Protein AF-0000000072997811 (afdb_homodimer)

Secondary structure (DSSP, 8-state):
------EEEEEEEES-HHHHHHHHHHHH--EEEEEBTTSEEEEESSSS-EEEEE--TTSB-STTS-B---SS---SEEEEEE-S-HHHHHHHHHHHT-EEEEEEEEETTEEEEEEE-TTS-EEEEEEE-TTGGGGGB-/------EEEEEEEES-HHHHHHHHHHHH--EEEEEBTTSEEEEESSSS-EEEEE--TT-B-STTS-B---SS---SEEEEEE-S-HHHHHHHHHHHT-EEEEEEEEETTEEEEEEE-TTS-EEEEEEE-TTGGGGGB-

Organism: Rhizopus oryzae (NCBI:txid64495)

Foldseek 3Di:
DPPDDDDDAAEDEDQDPVLVQLQCCQLPVWDWDDDDPPFWTWTDDDPHIYIYGHDHFQPDDDPVGDTDAQAADDDVDEEEAEDQDQVVSVVRNVVSPKAWDADWDADPQFIKTWIAHNRNGIYMYTYGDDPHCVVVPD/DPPDDDDDAAEDEDQDPVLVQLQCCQLPVWDWDDDDPPFWTWTDDDPHIYIYGHDHFQPDDDPVGDTDAQAADDDVDEEEAEDQDQVVSVVRNVVSPKAWDADWDADPQFIKTWIAHNRNGIYMYTYGDDPHCVVVPD

Nearest PDB structures (foldseek):
  4pav-assembly2_B  TM=7.315E-01  e=8.536E-09  Staphylococcus aureus
  3r4q-assembly2_D  TM=6.814E-01  e=2.757E-09  Agrobacterium fabrum str. C58
  3r4q-assembly3_E-2  TM=6.923E-01  e=4.852E-09  Agrobacterium fabrum str. C58
  2rk0-assembly1_A  TM=6.738E-01  e=7.683E-08  Parafrankia sp. EAN1pec
  5umw-assembly2_B  TM=6.521E-01  e=4.101E-08  Streptomyces sp. CB03234

InterPro domains:
  IPR029068 Glyoxalase/Bleomycin resistance protein/Dihydroxybiphenyl dioxygenase [G3DSA:3.10.180.10] (5-133)
  IPR029068 Glyoxalase/Bleomycin resistance protein/Dihydroxybiphenyl dioxygenase [SSF54593] (9-130)
  IPR037523 Vicinal oxygen chelate (VOC), core domain [PS51819] (5-128)
  IPR041581 Glyoxalase-like domain, group 6 [PF18029] (10-126)

Sequence (276 aa):
MDTPTAAFIVNLDVPDLAAAEAFYTEAFGLRIARRLGPGAVELLGGPTPLYLLHNEAGSAATEDGDVRDYERHWTPLHLDWVVDDIAAALARAVAAGATLEQPVRERHWGHIAVLADPFGHGFCLIQFSGEGYDALLEMDTPTAAFIVNLDVPDLAAAEAFYTEAFGLRIARRLGPGAVELLGGPTPLYLLHNEAGSAATEDGDVRDYERHWTPLHLDWVVDDIAAALARAVAAGATLEQPVRERHWGHIAVLADPFGHGFCLIQFSGEGYDALLE

Structure (mmCIF, N/CA/C/O backbone):
data_AF-0000000072997811-model_v1
#
loop_
_entity.id
_entity.type
_entity.pdbx_description
1 polymer 'VOC domain-containing protein'
#
loop_
_atom_site.group_PDB
_atom_site.id
_atom_site.type_symbol
_atom_site.label_atom_id
_atom_site.label_alt_id
_atom_site.label_comp_id
_atom_site.label_asym_id
_atom_site.label_entity_id
_atom_site.label_seq_id
_atom_site.pdbx_PDB_ins_code
_atom_site.Cartn_x
_atom_site.Cartn_y
_atom_site.Cartn_z
_atom_site.occupancy
_atom_site.B_iso_or_equiv
_atom_site.auth_seq_id
_atom_site.auth_comp_id
_atom_site.auth_asym_id
_atom_site.auth_atom_id
_atom_site.pdbx_PDB_model_num
ATOM 1 N N . MET A 1 1 ? -4.633 -23.297 17.188 1 38.5 1 MET A N 1
ATOM 2 C CA . MET A 1 1 ? -3.822 -23.484 15.992 1 38.5 1 MET A CA 1
ATOM 3 C C . MET A 1 1 ? -3.357 -22.141 15.438 1 38.5 1 MET A C 1
ATOM 5 O O . MET A 1 1 ? -4.121 -21.172 15.414 1 38.5 1 MET A O 1
ATOM 9 N N . ASP A 1 2 ? -2.115 -21.75 15.477 1 48.94 2 ASP A N 1
ATOM 10 C CA . ASP A 1 2 ? -1.497 -20.484 15.086 1 48.94 2 ASP A CA 1
ATOM 11 C C . ASP A 1 2 ? -1.915 -20.078 13.68 1 48.94 2 ASP A C 1
ATOM 13 O O . ASP A 1 2 ? -1.632 -20.797 12.711 1 48.94 2 ASP A O 1
ATOM 17 N N . THR A 1 3 ? -3.039 -19.453 13.516 1 59.31 3 THR A N 1
ATOM 18 C CA . THR A 1 3 ? -3.555 -19.062 12.211 1 59.31 3 THR A CA 1
ATOM 19 C C . THR A 1 3 ? -2.451 -18.438 11.359 1 59.31 3 THR A C 1
ATOM 21 O O . THR A 1 3 ? -1.746 -17.531 11.812 1 59.31 3 THR A O 1
ATOM 24 N N . PRO A 1 4 ? -2.141 -19.156 10.336 1 73.62 4 PRO A N 1
ATOM 25 C CA . PRO A 1 4 ? -1.098 -18.578 9.484 1 73.62 4 PRO A CA 1
ATOM 26 C C . PRO A 1 4 ? -1.277 -17.078 9.25 1 73.62 4 PRO A C 1
ATOM 28 O O . PRO A 1 4 ? -2.408 -16.609 9.148 1 73.62 4 PRO A O 1
ATOM 31 N N . THR A 1 5 ? -0.269 -16.281 9.508 1 88.62 5 THR A N 1
ATOM 32 C CA . THR A 1 5 ? -0.302 -14.836 9.328 1 88.62 5 THR A CA 1
ATOM 33 C C . THR A 1 5 ? 0.11 -14.461 7.906 1 88.62 5 THR A C 1
ATOM 35 O O . THR A 1 5 ? 1.095 -14.984 7.379 1 88.62 5 THR A O 1
ATOM 38 N N . ALA A 1 6 ? -0.744 -13.742 7.309 1 95.31 6 ALA A N 1
ATOM 39 C CA . ALA A 1 6 ? -0.38 -13.203 6.004 1 95.31 6 ALA A CA 1
ATOM 40 C C . ALA A 1 6 ? 0.844 -12.297 6.105 1 95.31 6 ALA A C 1
ATOM 42 O O . ALA A 1 6 ? 1.041 -11.625 7.121 1 95.31 6 ALA A O 1
ATOM 43 N N . ALA A 1 7 ? 1.683 -12.391 5.133 1 97.94 7 ALA A N 1
ATOM 44 C CA . ALA A 1 7 ? 2.855 -11.523 5.043 1 97.94 7 ALA A CA 1
ATOM 45 C C . ALA A 1 7 ? 2.873 -10.758 3.723 1 97.94 7 ALA A C 1
ATOM 47 O O . ALA A 1 7 ? 2.576 -11.328 2.668 1 97.94 7 ALA A O 1
ATOM 48 N N . PHE A 1 8 ? 3.137 -9.438 3.82 1 98.75 8 PHE A N 1
ATOM 49 C CA . PHE A 1 8 ? 3.359 -8.68 2.594 1 98.75 8 PHE A CA 1
ATOM 50 C C . PHE A 1 8 ? 4.43 -7.613 2.803 1 98.75 8 PHE A C 1
ATOM 52 O O . PHE A 1 8 ? 4.699 -7.211 3.938 1 98.75 8 PHE A O 1
ATOM 59 N N . ILE A 1 9 ? 5.062 -7.227 1.767 1 98.81 9 ILE A N 1
ATOM 60 C CA . ILE A 1 9 ? 5.938 -6.062 1.688 1 98.81 9 ILE A CA 1
ATOM 61 C C . ILE A 1 9 ? 5.312 -5.008 0.777 1 98.81 9 ILE A C 1
ATOM 63 O O . ILE A 1 9 ? 4.41 -5.309 -0.006 1 98.81 9 ILE A O 1
ATOM 67 N N . VAL A 1 10 ? 5.711 -3.77 0.945 1 98.88 10 VAL A N 1
ATOM 68 C CA . VAL A 1 10 ? 5.16 -2.654 0.181 1 98.88 10 VAL A CA 1
ATOM 69 C C . VAL A 1 10 ? 6.16 -2.221 -0.891 1 98.88 10 VAL A C 1
ATOM 71 O O . VAL A 1 10 ? 7.344 -2.027 -0.604 1 98.88 10 VAL A O 1
ATOM 74 N N . ASN A 1 11 ? 5.664 -2.1 -2.145 1 98.88 11 ASN A N 1
ATOM 75 C CA . ASN A 1 11 ? 6.473 -1.631 -3.266 1 98.88 11 ASN A CA 1
ATOM 76 C C . ASN A 1 11 ? 5.961 -0.297 -3.805 1 98.88 11 ASN A C 1
ATOM 78 O O . ASN A 1 11 ? 4.754 -0.096 -3.932 1 98.88 11 ASN A O 1
ATOM 82 N N . LEU A 1 12 ? 6.84 0.566 -4.07 1 98.94 12 LEU A N 1
ATOM 83 C CA . LEU A 1 12 ? 6.5 1.888 -4.582 1 98.94 12 LEU A CA 1
ATOM 84 C C . LEU A 1 12 ? 7.359 2.242 -5.793 1 98.94 12 LEU A C 1
ATOM 86 O O . LEU A 1 12 ? 8.586 2.332 -5.684 1 98.94 12 LEU A O 1
ATOM 90 N N . ASP A 1 13 ? 6.738 2.459 -6.98 1 98.81 13 ASP A N 1
ATOM 91 C CA . ASP A 1 13 ? 7.441 2.936 -8.172 1 98.81 13 ASP A CA 1
ATOM 92 C C . ASP A 1 13 ? 7.863 4.395 -8.008 1 98.81 13 ASP A C 1
ATOM 94 O O . ASP A 1 13 ? 7.059 5.238 -7.609 1 98.81 13 ASP A O 1
ATOM 98 N N . VAL A 1 14 ? 9.062 4.648 -8.352 1 98.88 14 VAL A N 1
ATOM 99 C CA . VAL A 1 14 ? 9.555 6.023 -8.344 1 98.88 14 VAL A CA 1
ATOM 100 C C . VAL A 1 14 ? 10.422 6.27 -9.57 1 98.88 14 VAL A C 1
ATOM 102 O O . VAL A 1 14 ? 11.039 5.344 -10.094 1 98.88 14 VAL A O 1
ATOM 105 N N . PRO A 1 15 ? 10.492 7.508 -10.047 1 98.69 15 PRO A N 1
ATOM 106 C CA . PRO A 1 15 ? 11.297 7.809 -11.234 1 98.69 15 PRO A CA 1
ATOM 107 C C . PRO A 1 15 ? 12.766 8.047 -10.898 1 98.69 15 PRO A C 1
ATOM 109 O O . PRO A 1 15 ? 13.609 8.062 -11.797 1 98.69 15 PRO A O 1
ATOM 112 N N . ASP A 1 16 ? 13.102 8.289 -9.641 1 98.56 16 ASP A N 1
ATOM 113 C CA . ASP A 1 16 ? 14.438 8.641 -9.164 1 98.56 16 ASP A CA 1
ATOM 114 C C . ASP A 1 16 ? 14.68 8.117 -7.75 1 98.56 16 ASP A C 1
ATOM 116 O O . ASP A 1 16 ? 14.094 8.617 -6.789 1 98.56 16 ASP A O 1
ATOM 120 N N . LEU A 1 17 ? 15.586 7.141 -7.598 1 98.69 17 LEU A N 1
ATOM 121 C CA . LEU A 1 17 ? 15.781 6.453 -6.328 1 98.69 17 LEU A CA 1
ATOM 122 C C . LEU A 1 17 ? 16.391 7.391 -5.289 1 98.69 17 LEU A C 1
ATOM 124 O O . LEU A 1 17 ? 15.961 7.402 -4.133 1 98.69 17 LEU A O 1
ATOM 128 N N . ALA A 1 18 ? 17.344 8.148 -5.758 1 98.5 18 ALA A N 1
ATOM 129 C CA . ALA A 1 18 ? 18.031 9.039 -4.816 1 98.5 18 ALA A CA 1
ATOM 130 C C . ALA A 1 18 ? 17.062 10.047 -4.219 1 98.5 18 ALA A C 1
ATOM 132 O O . ALA A 1 18 ? 17.062 10.289 -3.012 1 98.5 18 ALA A O 1
ATOM 133 N N . ALA A 1 19 ? 16.234 10.641 -5.062 1 98.81 19 ALA A N 1
ATOM 134 C CA . ALA A 1 19 ? 15.234 11.602 -4.602 1 98.81 19 ALA A CA 1
ATOM 135 C C . ALA A 1 19 ? 14.219 10.93 -3.672 1 98.81 19 ALA A C 1
ATOM 137 O O . ALA A 1 19 ? 13.812 11.516 -2.664 1 98.81 19 ALA A O 1
ATOM 138 N N . ALA A 1 20 ? 13.805 9.695 -4.004 1 98.88 20 ALA A N 1
ATOM 139 C CA . ALA A 1 20 ? 12.828 8.977 -3.199 1 98.88 20 ALA A CA 1
ATOM 140 C C . ALA A 1 20 ? 13.414 8.578 -1.848 1 98.88 20 ALA A C 1
ATOM 142 O O . ALA A 1 20 ? 12.742 8.68 -0.817 1 98.88 20 ALA A O 1
ATOM 143 N N . GLU A 1 21 ? 14.648 8.148 -1.867 1 98.69 21 GLU A N 1
ATOM 144 C CA . GLU A 1 21 ? 15.336 7.844 -0.616 1 98.69 21 GLU A CA 1
ATOM 145 C C . GLU A 1 21 ? 15.352 9.055 0.312 1 98.69 21 GLU A C 1
ATOM 147 O O . GLU A 1 21 ? 15.023 8.945 1.494 1 98.69 21 GLU A O 1
ATOM 152 N N . ALA A 1 22 ? 15.742 10.148 -0.25 1 98.81 22 ALA A N 1
ATOM 153 C CA . ALA A 1 22 ? 15.82 11.375 0.538 1 98.81 22 ALA A CA 1
ATOM 154 C C . ALA A 1 22 ? 14.461 11.727 1.14 1 98.81 22 ALA A C 1
ATOM 156 O O . ALA A 1 22 ? 14.359 12.008 2.336 1 98.81 22 ALA A O 1
ATOM 157 N N . PHE A 1 23 ? 13.438 11.625 0.381 1 98.94 23 PHE A N 1
ATOM 158 C CA . PHE A 1 23 ? 12.109 12 0.852 1 98.94 23 PHE A CA 1
ATOM 159 C C . PHE A 1 23 ? 11.656 11.078 1.982 1 98.94 23 PHE A C 1
ATOM 161 O O . PHE A 1 23 ? 11.289 11.555 3.061 1 98.94 23 PHE A O 1
ATOM 168 N N . TYR A 1 24 ? 11.656 9.766 1.771 1 98.81 24 TYR A N 1
ATOM 169 C CA . TYR A 1 24 ? 11.016 8.836 2.695 1 98.81 24 TYR A CA 1
ATOM 170 C C . TYR A 1 24 ? 11.836 8.68 3.969 1 98.81 24 TYR A C 1
ATOM 172 O O . TYR A 1 24 ? 11.297 8.375 5.031 1 98.81 24 TYR A O 1
ATOM 180 N N . THR A 1 25 ? 13.188 8.883 3.885 1 98.5 25 THR A N 1
ATOM 181 C CA . THR A 1 25 ? 13.977 8.883 5.109 1 98.5 25 THR A CA 1
ATOM 182 C C . THR A 1 25 ? 13.742 10.156 5.91 1 98.5 25 THR A C 1
ATOM 184 O O . THR A 1 25 ? 13.57 10.117 7.129 1 98.5 25 THR A O 1
ATOM 187 N N . GLU A 1 26 ? 13.664 11.328 5.242 1 98.38 26 GLU A N 1
ATOM 188 C CA . GLU A 1 26 ? 13.5 12.609 5.922 1 98.38 26 GLU A CA 1
ATOM 189 C C . GLU A 1 26 ? 12.078 12.781 6.441 1 98.38 26 GLU A C 1
ATOM 191 O O . GLU A 1 26 ? 11.867 13.273 7.551 1 98.38 26 GLU A O 1
ATOM 196 N N . ALA A 1 27 ? 11.117 12.359 5.715 1 98.56 27 ALA A N 1
ATOM 197 C CA . ALA A 1 27 ? 9.719 12.594 6.062 1 98.56 27 ALA A CA 1
ATOM 198 C C . ALA A 1 27 ? 9.266 11.656 7.172 1 98.56 27 ALA A C 1
ATOM 200 O O . ALA A 1 27 ? 8.492 12.047 8.047 1 98.56 27 ALA A O 1
ATOM 201 N N . PHE A 1 28 ? 9.789 10.352 7.117 1 98.12 28 PHE A N 1
ATOM 202 C CA . PHE A 1 28 ? 9.125 9.359 7.965 1 98.12 28 PHE A CA 1
ATOM 203 C C . PHE A 1 28 ? 10.141 8.633 8.836 1 98.12 28 PHE A C 1
ATOM 205 O O . PHE A 1 28 ? 9.773 7.75 9.617 1 98.12 28 PHE A O 1
ATOM 212 N N . GLY A 1 29 ? 11.367 8.938 8.703 1 97.44 29 GLY A N 1
ATOM 213 C CA . GLY A 1 29 ? 12.398 8.375 9.562 1 97.44 29 GLY A CA 1
ATOM 214 C C . GLY A 1 29 ? 12.75 6.941 9.211 1 97.44 29 GLY A C 1
ATOM 215 O O . GLY A 1 29 ? 13.219 6.18 10.062 1 97.44 29 GLY A O 1
ATOM 216 N N . LEU A 1 30 ? 12.461 6.539 7.992 1 98.31 30 LEU A N 1
ATOM 217 C CA . LEU A 1 30 ? 12.883 5.223 7.535 1 98.31 30 LEU A CA 1
ATOM 218 C C . LEU A 1 30 ? 14.391 5.18 7.305 1 98.31 30 LEU A C 1
ATOM 220 O O . LEU A 1 30 ? 15.031 6.227 7.188 1 98.31 30 LEU A O 1
ATOM 224 N N . ARG A 1 31 ? 14.938 3.986 7.297 1 98 31 ARG A N 1
ATOM 225 C CA . ARG A 1 31 ? 16.375 3.828 7.074 1 98 31 ARG A CA 1
ATOM 226 C C . ARG A 1 31 ? 16.641 2.961 5.852 1 98 31 ARG A C 1
ATOM 228 O O . ARG A 1 31 ? 15.922 1.992 5.598 1 98 31 ARG A O 1
ATOM 235 N N . ILE A 1 32 ? 17.672 3.275 5.16 1 97.81 32 ILE A N 1
ATOM 236 C CA . ILE A 1 32 ? 18.125 2.467 4.031 1 97.81 32 ILE A CA 1
ATOM 237 C C . ILE A 1 32 ? 18.781 1.185 4.547 1 97.81 32 ILE A C 1
ATOM 239 O O . ILE A 1 32 ? 19.734 1.235 5.328 1 97.81 32 ILE A O 1
ATOM 243 N N . ALA A 1 33 ? 18.297 0.066 4.125 1 97.94 33 ALA A N 1
ATOM 244 C CA . ALA A 1 33 ? 18.812 -1.209 4.605 1 97.94 33 ALA A CA 1
ATOM 245 C C . ALA A 1 33 ? 19.641 -1.902 3.525 1 97.94 33 ALA A C 1
ATOM 247 O O . ALA A 1 33 ? 20.781 -2.324 3.775 1 97.94 33 ALA A O 1
ATOM 248 N N . ARG A 1 34 ? 19.078 -2.148 2.305 1 97.75 34 ARG A N 1
ATOM 249 C CA . ARG A 1 34 ? 19.75 -2.848 1.207 1 97.75 34 ARG A CA 1
ATOM 250 C C . ARG A 1 34 ? 19.516 -2.123 -0.116 1 97.75 34 ARG A C 1
ATOM 252 O O . ARG A 1 34 ? 18.453 -1.563 -0.353 1 97.75 34 ARG A O 1
ATOM 259 N N . ARG A 1 35 ? 20.484 -2.189 -0.885 1 97.25 35 ARG A N 1
ATOM 260 C CA . ARG A 1 35 ? 20.375 -1.845 -2.299 1 97.25 35 ARG A CA 1
ATOM 261 C C . ARG A 1 35 ? 20.375 -3.098 -3.17 1 97.25 35 ARG A C 1
ATOM 263 O O . ARG A 1 35 ? 21.328 -3.881 -3.133 1 97.25 35 ARG A O 1
ATOM 270 N N . LEU A 1 36 ? 19.328 -3.266 -3.832 1 96.88 36 LEU A N 1
ATOM 271 C CA . LEU A 1 36 ? 19.109 -4.457 -4.648 1 96.88 36 LEU A CA 1
ATOM 272 C C . LEU A 1 36 ? 19.328 -4.141 -6.129 1 96.88 36 LEU A C 1
ATOM 274 O O . LEU A 1 36 ? 18.359 -3.875 -6.852 1 96.88 36 LEU A O 1
ATOM 278 N N . GLY A 1 37 ? 20.562 -4.25 -6.609 1 93.94 37 GLY A N 1
ATOM 279 C CA . GLY A 1 37 ? 20.891 -3.783 -7.945 1 93.94 37 GLY A CA 1
ATOM 280 C C . GLY A 1 37 ? 20.719 -2.287 -8.117 1 93.94 37 GLY A C 1
ATOM 281 O O . GLY A 1 37 ? 20.656 -1.547 -7.133 1 93.94 37 GLY A O 1
ATOM 282 N N . PRO A 1 38 ? 20.719 -1.854 -9.297 1 94.19 38 PRO A N 1
ATOM 283 C CA . PRO A 1 38 ? 20.609 -0.418 -9.562 1 94.19 38 PRO A CA 1
ATOM 284 C C . PRO A 1 38 ? 19.172 0.081 -9.5 1 94.19 38 PRO A C 1
ATOM 286 O O . PRO A 1 38 ? 18.922 1.288 -9.57 1 94.19 38 PRO A O 1
ATOM 289 N N . GLY A 1 39 ? 18.25 -0.819 -9.281 1 96.81 39 GLY A N 1
ATOM 290 C CA . GLY A 1 39 ? 16.875 -0.409 -9.547 1 96.81 39 GLY A CA 1
ATOM 291 C C . GLY A 1 39 ? 15.984 -0.492 -8.328 1 96.81 39 GLY A C 1
ATOM 292 O O . GLY A 1 39 ? 14.789 -0.204 -8.406 1 96.81 39 GLY A O 1
ATOM 293 N N . ALA A 1 40 ? 16.578 -0.892 -7.109 1 98.44 40 ALA A N 1
ATOM 294 C CA . ALA A 1 40 ? 15.672 -1.05 -5.969 1 98.44 40 ALA A CA 1
ATOM 295 C C . ALA A 1 40 ? 16.406 -0.797 -4.652 1 98.44 40 ALA A C 1
ATOM 297 O O . ALA A 1 40 ? 17.578 -1.159 -4.508 1 98.44 40 ALA A O 1
ATOM 298 N N . VAL A 1 41 ? 15.703 -0.178 -3.727 1 98.56 41 VAL A N 1
ATOM 299 C CA . VAL A 1 41 ? 16.219 0.089 -2.385 1 98.56 41 VAL A CA 1
ATOM 300 C C . VAL A 1 41 ? 15.195 -0.381 -1.345 1 98.56 41 VAL A C 1
ATOM 302 O O . VAL A 1 41 ? 14 -0.119 -1.476 1 98.56 41 VAL A O 1
ATOM 305 N N . GLU A 1 42 ? 15.664 -1.094 -0.366 1 98.75 42 GLU A N 1
ATOM 306 C CA . GLU A 1 42 ? 14.844 -1.512 0.768 1 98.75 42 GLU A CA 1
ATOM 307 C C . GLU A 1 42 ? 14.938 -0.513 1.917 1 98.75 42 GLU A C 1
ATOM 309 O O . GLU A 1 42 ? 16.031 -0.188 2.375 1 98.75 42 GLU A O 1
ATOM 314 N N . LEU A 1 43 ? 13.812 -0.023 2.359 1 98.75 43 LEU A N 1
ATOM 315 C CA . LEU A 1 43 ? 13.719 0.825 3.543 1 98.75 43 LEU A CA 1
ATOM 316 C C . LEU A 1 43 ? 13.086 0.071 4.703 1 98.75 43 LEU A C 1
ATOM 318 O O . LEU A 1 43 ? 12.102 -0.648 4.516 1 98.75 43 LEU A O 1
ATOM 322 N N . LEU A 1 44 ? 13.688 0.253 5.875 1 98.5 44 LEU A N 1
ATOM 323 C CA . LEU A 1 44 ? 13.18 -0.362 7.094 1 98.5 44 LEU A CA 1
ATOM 324 C C . LEU A 1 44 ? 12.805 0.7 8.125 1 98.5 44 LEU A C 1
ATOM 326 O O . LEU A 1 44 ? 13.156 1.87 7.969 1 98.5 44 LEU A O 1
ATOM 330 N N . GLY A 1 45 ? 12.07 0.24 9.148 1 97.94 45 GLY A N 1
ATOM 331 C CA . GLY A 1 45 ? 11.68 1.136 10.227 1 97.94 45 GLY A CA 1
ATOM 332 C C . GLY A 1 45 ? 10.172 1.209 10.414 1 97.94 45 GLY A C 1
ATOM 333 O O . GLY A 1 45 ? 9.695 1.728 11.422 1 97.94 45 GLY A O 1
ATOM 334 N N . GLY A 1 46 ? 9.422 0.711 9.406 1 97.69 46 GLY A N 1
ATOM 335 C CA . GLY A 1 46 ? 7.977 0.633 9.516 1 97.69 46 GLY A CA 1
ATOM 336 C C . GLY A 1 46 ? 7.48 -0.753 9.883 1 97.69 46 GLY A C 1
ATOM 337 O O . GLY A 1 46 ? 8.266 -1.616 10.281 1 97.69 46 GLY A O 1
ATOM 338 N N . PRO A 1 47 ? 6.164 -0.996 9.766 1 98 47 PRO A N 1
ATOM 339 C CA . PRO A 1 47 ? 5.617 -2.291 10.172 1 98 47 PRO A CA 1
ATOM 340 C C . PRO A 1 47 ? 5.969 -3.414 9.195 1 98 47 PRO A C 1
ATOM 342 O O . PRO A 1 47 ? 5.852 -4.594 9.539 1 98 47 PRO A O 1
ATOM 345 N N . THR A 1 48 ? 6.305 -3.105 8.008 1 98.44 48 THR A N 1
ATOM 346 C CA . THR A 1 48 ? 6.832 -3.996 6.98 1 98.44 48 THR A CA 1
ATOM 347 C C . THR A 1 48 ? 7.801 -3.25 6.066 1 98.44 48 THR A C 1
ATOM 349 O O . THR A 1 48 ? 7.762 -2.021 5.98 1 98.44 48 THR A O 1
ATOM 352 N N . PRO A 1 49 ? 8.719 -3.977 5.375 1 98.56 49 PRO A N 1
ATOM 353 C CA . PRO A 1 49 ? 9.648 -3.283 4.484 1 98.56 49 PRO A CA 1
ATOM 354 C C . PRO A 1 49 ? 8.945 -2.537 3.354 1 98.56 49 PRO A C 1
ATOM 356 O O . PRO A 1 49 ? 7.953 -3.029 2.809 1 98.56 49 PRO A O 1
ATOM 359 N N . LEU A 1 50 ? 9.422 -1.35 3.105 1 98.88 50 LEU A N 1
ATOM 360 C CA . LEU A 1 50 ? 9.055 -0.566 1.93 1 98.88 50 LEU A CA 1
ATOM 361 C C . LEU A 1 50 ? 10.164 -0.619 0.877 1 98.88 50 LEU A C 1
ATOM 363 O O . LEU A 1 50 ? 11.312 -0.282 1.161 1 98.88 50 LEU A O 1
ATOM 367 N N . TYR A 1 51 ? 9.828 -1.056 -0.317 1 98.94 51 TYR A N 1
ATOM 368 C CA . TYR A 1 51 ? 10.766 -1.1 -1.429 1 98.94 51 TYR A CA 1
ATOM 369 C C . TYR A 1 51 ? 10.5 0.03 -2.416 1 98.94 51 TYR A C 1
ATOM 371 O O . TYR A 1 51 ? 9.391 0.157 -2.938 1 98.94 51 TYR A O 1
ATOM 379 N N . LEU A 1 52 ? 11.516 0.848 -2.609 1 98.94 52 LEU A N 1
ATOM 380 C CA . LEU A 1 52 ? 11.5 1.803 -3.713 1 98.94 52 LEU A CA 1
ATOM 381 C C . LEU A 1 52 ? 12.016 1.156 -4.996 1 98.94 52 LEU A C 1
ATOM 383 O O . LEU A 1 52 ? 13.125 0.617 -5.027 1 98.94 52 LEU A O 1
ATOM 387 N N . LEU A 1 53 ? 11.219 1.182 -6.027 1 98.81 53 LEU A N 1
ATOM 388 C CA . LEU A 1 53 ? 11.547 0.572 -7.312 1 98.81 53 LEU A CA 1
ATOM 389 C C . LEU A 1 53 ? 11.695 1.636 -8.398 1 98.81 53 LEU A C 1
ATOM 391 O O . LEU A 1 53 ? 10.75 2.365 -8.695 1 98.81 53 LEU A O 1
ATOM 395 N N . HIS A 1 54 ? 12.836 1.673 -8.977 1 98.75 54 HIS A N 1
ATOM 396 C CA . HIS A 1 54 ? 13.031 2.609 -10.07 1 98.75 54 HIS A CA 1
ATOM 397 C C . HIS A 1 54 ? 12.336 2.131 -11.344 1 98.75 54 HIS A C 1
ATOM 399 O O . HIS A 1 54 ? 12.672 1.077 -11.883 1 98.75 54 HIS A O 1
ATOM 405 N N . ASN A 1 55 ? 11.383 2.875 -11.789 1 98.56 55 ASN A N 1
ATOM 406 C CA . ASN A 1 55 ? 10.719 2.738 -13.086 1 98.56 55 ASN A CA 1
ATOM 407 C C . ASN A 1 55 ? 10.555 4.09 -13.773 1 98.56 55 ASN A C 1
ATOM 409 O O . ASN A 1 55 ? 10.016 5.027 -13.188 1 98.56 55 ASN A O 1
ATOM 413 N N . GLU A 1 56 ? 10.961 4.129 -14.992 1 98 56 GLU A N 1
ATOM 414 C CA . GLU A 1 56 ? 10.945 5.402 -15.711 1 98 56 GLU A CA 1
ATOM 415 C C . GLU A 1 56 ? 9.523 5.844 -16.016 1 98 56 GLU A C 1
ATOM 417 O O . GLU A 1 56 ? 8.672 5.02 -16.359 1 98 56 GLU A O 1
ATOM 422 N N . ALA A 1 57 ? 9.383 7.195 -15.953 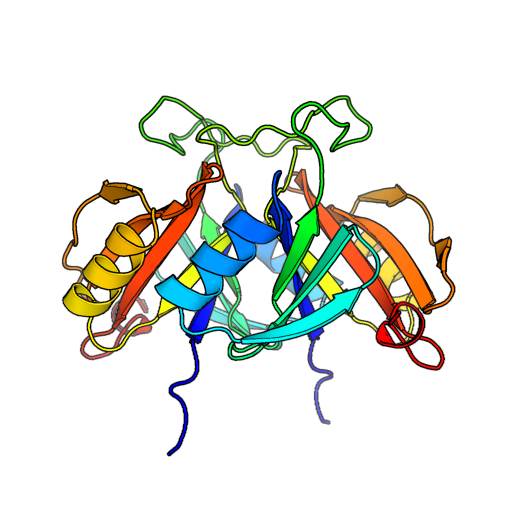1 98 57 ALA A N 1
ATOM 423 C CA . ALA A 1 57 ? 8.125 7.738 -16.469 1 98 57 ALA A CA 1
ATOM 424 C C . ALA A 1 57 ? 7.902 7.324 -17.922 1 98 57 ALA A C 1
ATOM 426 O O . ALA A 1 57 ? 8.836 7.332 -18.719 1 98 57 ALA A O 1
ATOM 427 N N . GLY A 1 58 ? 6.672 6.941 -18.219 1 97.5 58 GLY A N 1
ATOM 428 C CA . GLY A 1 58 ? 6.348 6.559 -19.578 1 97.5 58 GLY A CA 1
ATOM 429 C C . GLY A 1 58 ? 6.574 5.086 -19.859 1 97.5 58 GLY A C 1
ATOM 430 O O . GLY A 1 58 ? 6.16 4.57 -20.891 1 97.5 58 GLY A O 1
ATOM 431 N N . SER A 1 59 ? 7.219 4.379 -18.891 1 97.62 59 SER A N 1
ATOM 432 C CA . SER A 1 59 ? 7.426 2.949 -19.094 1 97.62 59 SER A CA 1
ATOM 433 C C . SER A 1 59 ? 6.125 2.174 -18.922 1 97.62 59 SER A C 1
ATOM 435 O O . SER A 1 59 ? 5.188 2.658 -18.281 1 97.62 59 SER A O 1
ATOM 437 N N . ALA A 1 60 ? 6.051 0.993 -19.422 1 96.31 60 ALA A N 1
ATOM 438 C CA . ALA A 1 60 ? 4.863 0.146 -19.359 1 96.31 60 ALA A CA 1
ATOM 439 C C . ALA A 1 60 ? 4.566 -0.278 -17.938 1 96.31 60 ALA A C 1
ATOM 441 O O . ALA A 1 60 ? 5.461 -0.721 -17.203 1 96.31 60 ALA A O 1
ATOM 442 N N . ALA A 1 61 ? 3.289 -0.157 -17.5 1 94.88 61 ALA A N 1
ATOM 443 C CA . ALA A 1 61 ? 2.902 -0.499 -16.141 1 94.88 61 ALA A CA 1
ATOM 444 C C . ALA A 1 61 ? 1.979 -1.713 -16.109 1 94.88 61 ALA A C 1
ATOM 446 O O . ALA A 1 61 ? 1.989 -2.492 -15.156 1 94.88 61 ALA A O 1
ATOM 447 N N . THR A 1 62 ? 1.103 -1.739 -17.141 1 92.56 62 THR A N 1
ATOM 448 C CA . THR A 1 62 ? 0.21 -2.881 -17.297 1 92.56 62 THR A CA 1
ATOM 449 C C . THR A 1 62 ? 0.302 -3.453 -18.703 1 92.56 62 THR A C 1
ATOM 451 O O . THR A 1 62 ? 0.781 -2.783 -19.625 1 92.56 62 THR A O 1
ATOM 454 N N . GLU A 1 63 ? -0.138 -4.629 -18.844 1 87.75 63 GLU A N 1
ATOM 455 C CA . GLU A 1 63 ? -0.119 -5.266 -20.156 1 87.75 63 GLU A CA 1
ATOM 456 C C . GLU A 1 63 ? -1.132 -4.617 -21.094 1 87.75 63 GLU A C 1
ATOM 458 O O . GLU A 1 63 ? -0.975 -4.672 -22.312 1 87.75 63 GLU A O 1
ATOM 463 N N . ASP A 1 64 ? -2.102 -3.973 -20.531 1 86.31 64 ASP A N 1
ATOM 464 C CA . ASP A 1 64 ? -3.174 -3.432 -21.359 1 86.31 64 ASP A CA 1
ATOM 465 C C . ASP A 1 64 ? -2.865 -2.002 -21.797 1 86.31 64 ASP A C 1
ATOM 467 O O . ASP A 1 64 ? -3.68 -1.359 -22.469 1 86.31 64 ASP A O 1
ATOM 471 N N . GLY A 1 65 ? -1.699 -1.462 -21.438 1 88.69 65 GLY A N 1
ATOM 472 C CA . GLY A 1 65 ? -1.263 -0.248 -22.109 1 88.69 65 GLY A CA 1
ATOM 473 C C . GLY A 1 65 ? -1.078 0.923 -21.156 1 88.69 65 GLY A C 1
ATOM 474 O O . GLY A 1 65 ? -0.658 2.004 -21.578 1 88.69 65 GLY A O 1
ATOM 475 N N . ASP A 1 66 ? -1.409 0.753 -19.875 1 92.56 66 ASP A N 1
ATOM 476 C CA . ASP A 1 66 ? -1.114 1.846 -18.953 1 92.56 66 ASP A CA 1
ATOM 477 C C . ASP A 1 66 ? 0.388 2.107 -18.875 1 92.56 66 ASP A C 1
ATOM 479 O O . ASP A 1 66 ? 1.19 1.174 -18.938 1 92.56 66 ASP A O 1
ATOM 483 N N . VAL A 1 67 ? 0.648 3.406 -18.719 1 96.44 67 VAL A N 1
ATOM 484 C CA . VAL A 1 67 ? 2.049 3.777 -18.547 1 96.44 67 VAL A CA 1
ATOM 485 C C . VAL A 1 67 ? 2.24 4.449 -17.188 1 96.44 67 VAL A C 1
ATOM 487 O O . VAL A 1 67 ? 1.303 5.035 -16.641 1 96.44 67 VAL A O 1
ATOM 490 N N . ARG A 1 68 ? 3.445 4.32 -16.719 1 97.56 68 ARG A N 1
ATOM 491 C CA . ARG A 1 68 ? 3.781 4.969 -15.453 1 97.56 68 ARG A CA 1
ATOM 492 C C . ARG A 1 68 ? 3.805 6.484 -15.609 1 97.56 68 ARG A C 1
ATOM 494 O O . ARG A 1 68 ? 4.395 7.012 -16.547 1 97.56 68 ARG A O 1
ATOM 501 N N . ASP A 1 69 ? 3.119 7.086 -14.664 1 95.12 69 ASP A N 1
ATOM 502 C CA . ASP A 1 69 ? 3.029 8.539 -14.617 1 95.12 69 ASP A CA 1
ATOM 503 C C . ASP A 1 69 ? 3.246 9.062 -13.195 1 95.12 69 ASP A C 1
ATOM 505 O O . ASP A 1 69 ? 2.631 8.562 -12.25 1 95.12 69 ASP A O 1
ATOM 509 N N . TYR A 1 70 ? 4.121 10.094 -13.062 1 97.88 70 TYR A N 1
ATOM 510 C CA . TYR A 1 70 ? 4.477 10.555 -11.727 1 97.88 70 TYR A CA 1
ATOM 511 C C . TYR A 1 70 ? 3.982 11.977 -11.484 1 97.88 70 TYR A C 1
ATOM 513 O O . TYR A 1 70 ? 4.477 12.664 -10.594 1 97.88 70 TYR A O 1
ATOM 521 N N . GLU A 1 71 ? 3.135 12.453 -12.367 1 96.5 71 GLU A N 1
ATOM 522 C CA . GLU A 1 71 ? 2.293 13.578 -11.984 1 96.5 71 GLU A CA 1
ATOM 523 C C . GLU A 1 71 ? 1.289 13.18 -10.906 1 96.5 71 GLU A C 1
ATOM 525 O O . GLU A 1 71 ? 1.131 11.992 -10.609 1 96.5 71 GLU A O 1
ATOM 530 N N . ARG A 1 72 ? 0.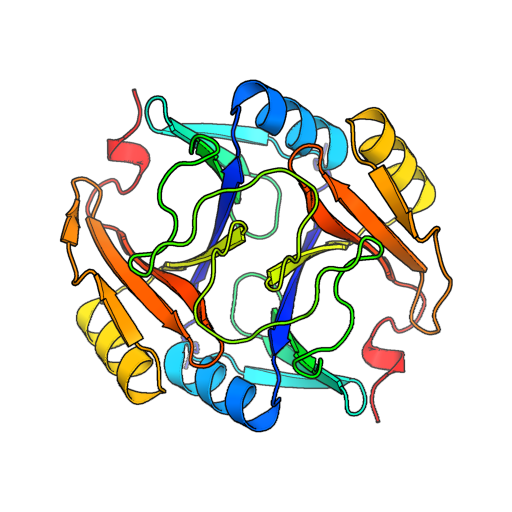646 14.195 -10.336 1 97.25 72 ARG A N 1
ATOM 531 C CA . ARG A 1 72 ? -0.377 13.859 -9.344 1 97.25 72 ARG A CA 1
ATOM 532 C C . ARG A 1 72 ? -1.442 12.953 -9.953 1 97.25 72 ARG A C 1
ATOM 534 O O . ARG A 1 72 ? -1.916 13.195 -11.062 1 97.25 72 ARG A O 1
ATOM 541 N N . HIS A 1 73 ? -1.78 11.852 -9.172 1 96.12 73 HIS A N 1
ATOM 542 C CA . HIS A 1 73 ? -2.707 10.859 -9.703 1 96.12 73 HIS A CA 1
ATOM 543 C C . HIS A 1 73 ? -3.49 10.172 -8.586 1 96.12 73 HIS A C 1
ATOM 545 O O . HIS A 1 73 ? -3.178 10.352 -7.41 1 96.12 73 HIS A O 1
ATOM 551 N N . TRP A 1 74 ? -4.52 9.391 -9.047 1 95.06 74 TRP A N 1
ATOM 552 C CA . TRP A 1 74 ? -5.285 8.523 -8.156 1 95.06 74 TRP A CA 1
ATOM 553 C C . TRP A 1 74 ? -4.422 7.375 -7.637 1 95.06 74 TRP A C 1
ATOM 555 O O . TRP A 1 74 ? -3.738 6.703 -8.414 1 95.06 74 TRP A O 1
ATOM 565 N N . THR A 1 75 ? -4.461 7.141 -6.312 1 95.94 75 THR A N 1
ATOM 566 C CA . THR A 1 75 ? -3.736 6.078 -5.625 1 95.94 75 THR A CA 1
ATOM 567 C C . THR A 1 75 ? -4.695 5.184 -4.844 1 95.94 75 THR A C 1
ATOM 569 O O . THR A 1 75 ? -4.871 5.359 -3.637 1 95.94 75 THR A O 1
ATOM 572 N N . PRO A 1 76 ? -5.293 4.254 -5.551 1 97.56 76 PRO A N 1
ATOM 573 C CA . PRO A 1 76 ? -6.324 3.451 -4.891 1 97.56 76 PRO A CA 1
ATOM 574 C C . PRO A 1 76 ? -5.805 2.732 -3.646 1 97.56 76 PRO A C 1
ATOM 576 O O . PRO A 1 76 ? -6.562 2.512 -2.697 1 97.56 76 PRO A O 1
ATOM 579 N N . LEU A 1 77 ? -4.602 2.268 -3.684 1 98.56 77 LEU A N 1
ATOM 580 C CA . LEU A 1 77 ? -3.881 1.806 -2.502 1 98.56 77 LEU A CA 1
ATOM 581 C C . LEU A 1 77 ? -2.943 2.889 -1.979 1 98.56 77 LEU A C 1
ATOM 583 O O . LEU A 1 77 ? -2.145 3.443 -2.738 1 98.56 77 LEU A O 1
ATOM 587 N N . HIS A 1 78 ? -3.115 3.258 -0.697 1 98.69 78 HIS A N 1
ATOM 588 C CA . HIS A 1 78 ? -2.207 4.25 -0.135 1 98.69 78 HIS A CA 1
ATOM 589 C C . HIS A 1 78 ? -1.962 3.996 1.349 1 98.69 78 HIS A C 1
ATOM 591 O O . HIS A 1 78 ? -2.688 3.223 1.979 1 98.69 78 HIS A O 1
ATOM 597 N N . LEU A 1 79 ? -0.93 4.586 1.84 1 98.88 79 LEU A N 1
ATOM 598 C CA . LEU A 1 79 ? -0.566 4.461 3.246 1 98.88 79 LEU A CA 1
ATOM 599 C C . LEU A 1 79 ? -1.061 5.66 4.047 1 98.88 79 LEU A C 1
ATOM 601 O O . LEU A 1 79 ? -0.961 6.801 3.588 1 98.88 79 LEU A O 1
ATOM 605 N N . ASP A 1 80 ? -1.662 5.438 5.172 1 98.81 80 ASP A N 1
ATOM 606 C CA . ASP A 1 80 ? -1.829 6.449 6.207 1 98.81 80 ASP A CA 1
ATOM 607 C C . ASP A 1 80 ? -0.744 6.328 7.277 1 98.81 80 ASP A C 1
ATOM 609 O O . ASP A 1 80 ? -0.712 5.352 8.023 1 98.81 80 ASP A O 1
ATOM 613 N N . TRP A 1 81 ? 0.057 7.281 7.289 1 98.81 81 TRP A N 1
ATOM 614 C CA . TRP A 1 81 ? 1.082 7.316 8.328 1 98.81 81 TRP A CA 1
ATOM 615 C C . TRP A 1 81 ? 0.497 7.789 9.656 1 98.81 81 TRP A C 1
ATOM 617 O O . TRP A 1 81 ? -0.071 8.883 9.734 1 98.81 81 TRP A O 1
ATOM 627 N N . VAL A 1 82 ? 0.624 6.957 10.664 1 98.75 82 VAL A N 1
ATOM 628 C CA . VAL A 1 82 ? 0.083 7.246 11.992 1 98.75 82 VAL A CA 1
ATOM 629 C C . VAL A 1 82 ? 1.151 7.922 12.852 1 98.75 82 VAL A C 1
ATOM 631 O O . VAL A 1 82 ? 2.246 7.383 13.023 1 98.75 82 VAL A O 1
ATOM 634 N N . VAL A 1 83 ? 0.821 9.078 13.391 1 98.44 83 VAL A N 1
ATOM 635 C CA . VAL A 1 83 ? 1.835 9.883 14.07 1 98.44 83 VAL A CA 1
ATOM 636 C C . VAL A 1 83 ? 1.307 10.336 15.43 1 98.44 83 VAL A C 1
ATOM 638 O O . VAL A 1 83 ? 0.094 10.375 15.648 1 98.44 83 VAL A O 1
ATOM 641 N N . ASP A 1 84 ? 2.242 10.711 16.297 1 97.31 84 ASP A N 1
ATOM 642 C C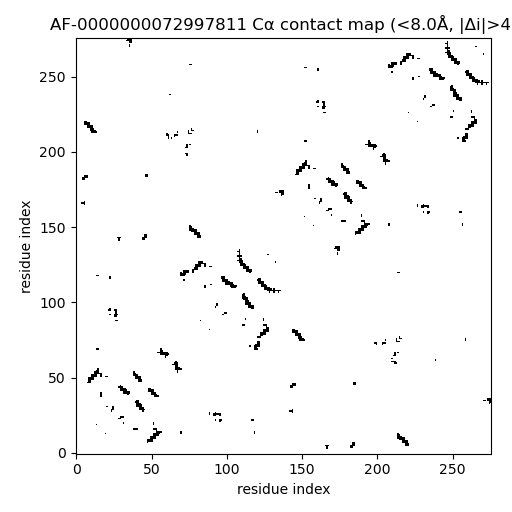A . ASP A 1 84 ? 1.874 11.18 17.641 1 97.31 84 ASP A CA 1
ATOM 643 C C . ASP A 1 84 ? 1.563 12.672 17.625 1 97.31 84 ASP A C 1
ATOM 645 O O . ASP A 1 84 ? 0.779 13.156 18.453 1 97.31 84 ASP A O 1
ATOM 649 N N . ASP A 1 85 ? 2.164 13.383 16.766 1 97.88 85 ASP A N 1
ATOM 650 C CA . ASP A 1 85 ? 2.037 14.828 16.625 1 97.88 85 ASP A CA 1
ATOM 651 C C . ASP A 1 85 ? 1.916 15.219 15.148 1 97.88 85 ASP A C 1
ATOM 653 O O . ASP A 1 85 ? 2.924 15.344 14.445 1 97.88 85 ASP A O 1
ATOM 657 N N . ILE A 1 86 ? 0.735 15.516 14.727 1 98.56 86 ILE A N 1
ATOM 658 C CA . ILE A 1 86 ? 0.472 15.688 13.305 1 98.56 86 ILE A CA 1
ATOM 659 C C . ILE A 1 86 ? 1.073 17 12.82 1 98.56 86 ILE A C 1
ATOM 661 O O . ILE A 1 86 ? 1.533 17.094 11.68 1 98.56 86 ILE A O 1
ATOM 665 N N . ALA A 1 87 ? 1.108 18 13.641 1 98.56 87 ALA A N 1
ATOM 666 C CA . ALA A 1 87 ? 1.713 19.266 13.234 1 98.56 87 ALA A CA 1
ATOM 667 C C . ALA A 1 87 ? 3.199 19.094 12.938 1 98.56 87 ALA A C 1
ATOM 669 O O . ALA A 1 87 ? 3.693 19.578 11.914 1 98.56 87 ALA A O 1
ATOM 670 N N . ALA A 1 88 ? 3.92 18.391 13.773 1 98.5 88 ALA A N 1
ATOM 671 C CA . ALA A 1 88 ? 5.348 18.141 13.586 1 98.5 88 ALA A CA 1
ATOM 672 C C . ALA A 1 88 ? 5.594 17.266 12.367 1 98.5 88 ALA A C 1
ATOM 674 O O . ALA A 1 88 ? 6.52 17.531 11.586 1 98.5 88 ALA A O 1
ATOM 675 N N . ALA A 1 89 ? 4.781 16.234 12.227 1 98.56 89 ALA A N 1
ATOM 676 C CA . ALA A 1 89 ? 4.93 15.328 11.094 1 98.56 89 ALA A CA 1
ATOM 677 C C . ALA A 1 89 ? 4.668 16.047 9.773 1 98.56 89 ALA A C 1
ATOM 679 O O . ALA A 1 89 ? 5.363 15.812 8.781 1 98.56 89 ALA A O 1
ATOM 680 N N . LEU A 1 90 ? 3.639 16.859 9.797 1 98.81 90 LEU A N 1
ATOM 681 C CA . LEU A 1 90 ? 3.303 17.641 8.609 1 98.81 90 LEU A CA 1
ATOM 682 C C . LEU A 1 90 ? 4.457 18.562 8.219 1 98.81 90 LEU A C 1
ATOM 684 O O . LEU A 1 90 ? 4.848 18.609 7.051 1 98.81 90 LEU A O 1
ATOM 688 N N . ALA A 1 91 ? 4.98 19.266 9.172 1 98.75 91 ALA A N 1
ATOM 689 C CA . ALA A 1 91 ? 6.109 20.156 8.914 1 98.75 91 ALA A CA 1
ATOM 690 C C . ALA A 1 91 ? 7.285 19.391 8.32 1 98.75 91 ALA A C 1
ATOM 692 O O . ALA A 1 91 ? 7.914 19.844 7.363 1 98.75 91 ALA A O 1
ATOM 693 N N . ARG A 1 92 ? 7.566 18.234 8.859 1 98.62 92 ARG A N 1
ATOM 694 C CA . ARG A 1 92 ? 8.672 17.391 8.391 1 98.62 92 ARG A CA 1
ATOM 695 C C . ARG A 1 92 ? 8.43 16.906 6.969 1 98.62 92 ARG A C 1
ATOM 697 O O . ARG A 1 92 ? 9.336 16.938 6.133 1 98.62 92 ARG A O 1
ATOM 704 N N . ALA A 1 93 ? 7.215 16.453 6.68 1 98.81 93 ALA A N 1
ATOM 705 C CA . ALA A 1 93 ? 6.883 15.93 5.355 1 98.81 93 ALA A CA 1
ATOM 706 C C . ALA A 1 93 ? 6.961 17.031 4.301 1 98.81 93 ALA A C 1
ATOM 708 O O . ALA A 1 93 ? 7.512 16.812 3.217 1 98.81 93 ALA A O 1
ATOM 709 N N . VAL A 1 94 ? 6.43 18.156 4.621 1 98.88 94 VAL A N 1
ATOM 710 C CA . VAL A 1 94 ? 6.445 19.281 3.684 1 98.88 94 VAL A CA 1
ATOM 711 C C . VAL A 1 94 ? 7.879 19.75 3.465 1 98.88 94 VAL A C 1
ATOM 713 O O . VAL A 1 94 ? 8.289 20.016 2.332 1 98.88 94 VAL A O 1
ATOM 716 N N . ALA A 1 95 ? 8.68 19.828 4.508 1 98.88 95 ALA A N 1
ATOM 717 C CA . ALA A 1 95 ? 10.086 20.203 4.391 1 98.88 95 ALA A CA 1
ATOM 718 C C . ALA A 1 95 ? 10.844 19.219 3.504 1 98.88 95 ALA A C 1
ATOM 720 O O . ALA A 1 95 ? 11.766 19.609 2.781 1 98.88 95 ALA A O 1
ATOM 721 N N . ALA A 1 96 ? 10.406 17.969 3.557 1 98.88 96 ALA A N 1
ATOM 722 C CA . ALA A 1 96 ? 11.055 16.922 2.768 1 98.88 96 ALA A CA 1
ATOM 723 C C . ALA A 1 96 ? 10.609 16.984 1.308 1 98.88 96 ALA A C 1
ATOM 725 O O . ALA A 1 96 ? 11.227 16.359 0.438 1 98.88 96 ALA A O 1
ATOM 726 N N . GLY A 1 97 ? 9.484 17.688 0.991 1 98.88 97 GLY A N 1
ATOM 727 C CA . GLY A 1 97 ? 9.102 17.875 -0.4 1 98.88 97 GLY A CA 1
ATOM 728 C C . GLY A 1 97 ? 7.652 17.516 -0.669 1 98.88 97 GLY A C 1
ATOM 729 O O . GLY A 1 97 ? 7.172 17.641 -1.798 1 98.88 97 GLY A O 1
ATOM 730 N N . ALA A 1 98 ? 6.859 17.109 0.347 1 98.88 98 ALA A N 1
ATOM 731 C CA . ALA A 1 98 ? 5.453 16.766 0.155 1 98.88 98 ALA A CA 1
ATOM 732 C C . ALA A 1 98 ? 4.621 18.016 -0.112 1 98.88 98 ALA A C 1
ATOM 734 O O . ALA A 1 98 ? 4.988 19.109 0.308 1 98.88 98 ALA A O 1
ATOM 735 N N . THR A 1 99 ? 3.553 17.797 -0.792 1 98.5 99 THR A N 1
ATOM 736 C CA . THR A 1 99 ? 2.559 18.844 -1.008 1 98.5 99 THR A CA 1
ATOM 737 C C . THR A 1 99 ? 1.333 18.609 -0.128 1 98.5 99 THR A C 1
ATOM 739 O O . THR A 1 99 ? 0.729 17.547 -0.165 1 98.5 99 THR A O 1
ATOM 742 N N . LEU A 1 100 ? 0.991 19.578 0.659 1 98.56 100 LEU A N 1
ATOM 743 C CA . LEU A 1 100 ? -0.247 19.531 1.43 1 98.56 100 LEU A CA 1
ATOM 744 C C . LEU A 1 100 ? -1.454 19.797 0.539 1 98.56 100 LEU A C 1
ATOM 746 O O . LEU A 1 100 ? -1.521 20.844 -0.125 1 98.56 100 LEU A O 1
ATOM 750 N N . GLU A 1 101 ? -2.348 18.891 0.494 1 97.62 101 GLU A N 1
ATOM 751 C CA . GLU A 1 101 ? -3.508 19.047 -0.378 1 97.62 101 GLU A CA 1
ATOM 752 C C . GLU A 1 101 ? -4.738 19.469 0.412 1 97.62 101 GLU A C 1
ATOM 754 O O . GLU A 1 101 ? -5.523 20.297 -0.053 1 97.62 101 GLU A O 1
ATOM 759 N N . GLN A 1 102 ? -4.953 18.781 1.518 1 96.81 102 GLN A N 1
ATOM 760 C CA . GLN A 1 102 ? -6.012 19.156 2.451 1 96.81 102 GLN A CA 1
ATOM 761 C C . GLN A 1 102 ? -5.449 19.391 3.854 1 96.81 102 GLN A C 1
ATOM 763 O O . GLN A 1 102 ? -4.781 18.516 4.41 1 96.81 102 GLN A O 1
ATOM 768 N N . PRO A 1 103 ? -5.723 20.562 4.395 1 97.12 103 PRO A N 1
ATOM 769 C CA . PRO A 1 103 ? -5.18 20.859 5.723 1 97.12 103 PRO A CA 1
ATOM 770 C C . PRO A 1 103 ? -5.688 19.906 6.797 1 97.12 103 PRO A C 1
ATOM 772 O O . PRO A 1 103 ? -6.629 19.141 6.551 1 97.12 103 PRO A O 1
ATOM 775 N N . VAL A 1 104 ? -5.027 20 7.883 1 98.44 104 VAL A N 1
ATOM 776 C CA . VAL A 1 104 ? -5.41 19.141 9.008 1 98.44 104 VAL A CA 1
ATOM 777 C C . VAL A 1 104 ? -6.879 19.375 9.352 1 98.44 104 VAL A C 1
ATOM 779 O O . VAL A 1 104 ? -7.301 20.516 9.547 1 98.44 104 VAL A O 1
ATOM 782 N N . ARG A 1 105 ? -7.57 18.328 9.406 1 98.19 105 ARG A N 1
ATOM 783 C CA . ARG A 1 105 ? -8.969 18.344 9.82 1 98.19 105 ARG A CA 1
ATOM 784 C C . ARG A 1 105 ? -9.172 17.516 11.086 1 98.19 105 ARG A C 1
ATOM 786 O O . ARG A 1 105 ? -8.586 16.438 11.227 1 98.19 105 ARG A O 1
ATOM 793 N N . GLU A 1 106 ? -10.039 18.047 11.859 1 97.12 106 GLU A N 1
ATOM 794 C CA . GLU A 1 106 ? -10.406 17.312 13.055 1 97.12 106 GLU A CA 1
ATOM 795 C C . GLU A 1 106 ? -11.594 16.375 12.789 1 97.12 106 GLU A C 1
ATOM 797 O O . GLU A 1 106 ? -12.555 16.766 12.133 1 97.12 106 GLU A O 1
ATOM 802 N N . ARG A 1 107 ? -11.422 15.164 13.227 1 95.94 107 ARG A N 1
ATOM 803 C CA . ARG A 1 107 ? -12.477 14.156 13.203 1 95.94 107 ARG A CA 1
ATOM 804 C C . ARG A 1 107 ? -12.773 13.648 14.609 1 95.94 107 ARG A C 1
ATOM 806 O O . ARG A 1 107 ? -12.023 13.922 15.547 1 95.94 107 ARG A O 1
ATOM 813 N N . HIS A 1 108 ? -13.844 12.93 14.781 1 93.75 108 HIS A N 1
ATOM 814 C CA . HIS A 1 108 ? -14.203 12.375 16.078 1 93.75 108 HIS A CA 1
ATOM 815 C C . HIS A 1 108 ? -13.109 11.445 16.609 1 93.75 108 HIS A C 1
ATOM 817 O O . HIS A 1 108 ? -12.906 11.344 17.812 1 93.75 108 HIS A O 1
ATOM 823 N N . TRP A 1 109 ? -12.477 10.875 15.695 1 96.56 109 TRP A N 1
ATOM 824 C CA . TRP A 1 109 ? -11.516 9.844 16.062 1 96.56 109 TRP A CA 1
ATOM 825 C C . TRP A 1 109 ? -10.102 10.406 16.109 1 96.56 109 TRP A C 1
ATOM 827 O O . TRP A 1 109 ? -9.148 9.688 16.422 1 96.56 109 TRP A O 1
ATOM 837 N N . GLY A 1 110 ? -9.922 11.75 15.672 1 98.06 110 GLY A N 1
ATOM 838 C CA . GLY A 1 110 ? -8.594 12.344 15.664 1 98.06 110 GLY A CA 1
ATOM 839 C C . GLY A 1 110 ? -8.43 13.406 14.594 1 98.06 110 GLY A C 1
ATOM 840 O O . GLY A 1 110 ? -9.305 14.258 14.406 1 98.06 110 GLY A O 1
ATOM 841 N N . HIS A 1 111 ? -7.164 13.484 14.023 1 98.62 111 HIS A N 1
ATOM 842 C CA . HIS A 1 111 ? -6.809 14.469 13.008 1 98.62 111 HIS A CA 1
ATOM 843 C C . HIS A 1 111 ? -6.234 13.789 11.766 1 98.62 111 HIS A C 1
ATOM 845 O O . HIS A 1 111 ? -5.5 12.805 11.867 1 98.62 111 HIS A O 1
ATOM 851 N N . ILE A 1 112 ? -6.559 14.367 10.656 1 98.75 112 ILE A N 1
ATOM 852 C CA . ILE A 1 112 ? -6.07 13.812 9.398 1 98.75 112 ILE A CA 1
ATOM 853 C C . ILE A 1 112 ? -5.645 14.938 8.461 1 98.75 112 ILE A C 1
ATOM 855 O O . ILE A 1 112 ? -6.273 16 8.438 1 98.75 112 ILE A O 1
ATOM 859 N N . ALA A 1 113 ? -4.594 14.812 7.738 1 98.81 113 ALA A N 1
ATOM 860 C CA . A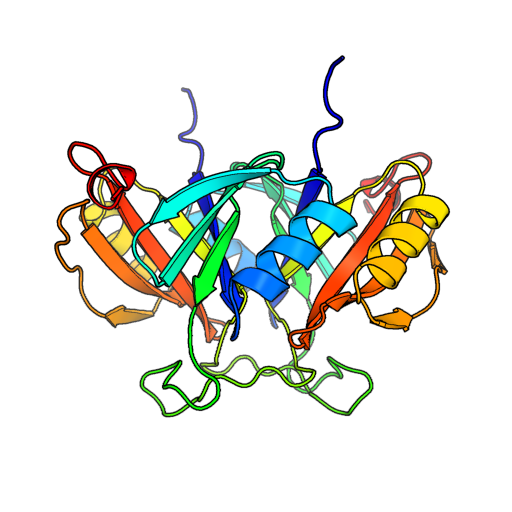LA A 1 113 ? -4.148 15.656 6.629 1 98.81 113 ALA A CA 1
ATOM 861 C C . ALA A 1 113 ? -3.891 14.82 5.379 1 98.81 113 ALA A C 1
ATOM 863 O O . ALA A 1 113 ? -3.441 13.672 5.469 1 98.81 113 ALA A O 1
ATOM 864 N N . VAL A 1 114 ? -4.203 15.352 4.23 1 98.5 114 VAL A N 1
ATOM 865 C CA . VAL A 1 114 ? -3.994 14.68 2.953 1 98.5 114 VAL A CA 1
ATOM 866 C C . VAL A 1 114 ? -2.836 15.336 2.205 1 98.5 114 VAL A C 1
ATOM 868 O O . VAL A 1 114 ? -2.807 16.562 2.047 1 98.5 114 VAL A O 1
ATOM 871 N N . LEU A 1 115 ? -1.865 14.523 1.785 1 98.69 115 LEU A N 1
ATOM 872 C CA . LEU A 1 115 ? -0.675 15.016 1.1 1 98.69 115 LEU A CA 1
ATOM 873 C C . LEU A 1 115 ? -0.373 14.18 -0.135 1 98.69 115 LEU A C 1
ATOM 875 O O . LEU A 1 115 ? -0.966 13.117 -0.328 1 98.69 115 LEU A O 1
ATOM 879 N N . ALA A 1 116 ? 0.498 14.664 -0.893 1 98.69 116 ALA A N 1
ATOM 880 C CA . ALA A 1 116 ? 1.156 13.914 -1.962 1 98.69 116 ALA A CA 1
ATOM 881 C C . ALA A 1 116 ? 2.674 13.984 -1.823 1 98.69 116 ALA A C 1
ATOM 883 O O . ALA A 1 116 ? 3.229 15.031 -1.485 1 98.69 116 ALA A O 1
ATOM 884 N N . ASP A 1 117 ? 3.303 12.836 -2.096 1 98.81 117 ASP A N 1
ATOM 885 C CA . ASP A 1 117 ? 4.762 12.883 -2.137 1 98.81 117 ASP A CA 1
ATOM 886 C C . ASP A 1 117 ? 5.254 13.539 -3.424 1 98.81 117 ASP A C 1
ATOM 888 O O . ASP A 1 117 ? 4.453 13.891 -4.293 1 98.81 117 ASP A O 1
ATOM 892 N N . PRO A 1 118 ? 6.559 13.766 -3.639 1 98.75 118 PRO A N 1
ATOM 893 C CA . PRO A 1 118 ? 7.07 14.484 -4.809 1 98.75 118 PRO A CA 1
ATOM 894 C C . PRO A 1 118 ? 6.852 13.719 -6.113 1 98.75 118 PRO A C 1
ATOM 896 O O . PRO A 1 118 ? 7.102 14.25 -7.195 1 98.75 118 PRO A O 1
ATOM 899 N N . PHE A 1 119 ? 6.379 12.484 -6.055 1 98.69 119 PHE A N 1
ATOM 900 C CA . PHE A 1 119 ? 6.238 11.617 -7.219 1 98.69 119 PHE A CA 1
ATOM 901 C C . PHE A 1 119 ? 4.766 11.383 -7.539 1 98.69 119 PHE A C 1
ATOM 903 O O . PHE A 1 119 ? 4.43 10.477 -8.305 1 98.69 119 PHE A O 1
ATOM 910 N N . GLY A 1 120 ? 3.934 12.133 -6.855 1 97.88 120 GLY A N 1
ATOM 911 C CA . GLY A 1 120 ? 2.521 12.148 -7.203 1 97.88 120 GLY A CA 1
ATOM 912 C C . GLY A 1 120 ? 1.692 11.18 -6.383 1 97.88 120 GLY A C 1
ATOM 913 O O . GLY A 1 120 ? 0.466 11.148 -6.504 1 97.88 120 GLY A O 1
ATOM 914 N N . HIS A 1 121 ? 2.285 10.383 -5.52 1 98.38 121 HIS A N 1
ATOM 915 C CA . HIS A 1 121 ? 1.571 9.398 -4.715 1 98.38 121 HIS A CA 1
ATOM 916 C C . HIS A 1 121 ? 0.869 10.062 -3.533 1 98.38 121 HIS A C 1
ATOM 918 O O . HIS A 1 121 ? 1.495 10.789 -2.762 1 98.38 121 HIS A O 1
ATOM 924 N N . GLY A 1 122 ? -0.441 9.773 -3.414 1 98.12 122 GLY A N 1
ATOM 925 C CA . GLY A 1 122 ? -1.183 10.312 -2.283 1 98.12 122 GLY A CA 1
ATOM 926 C C . GLY A 1 122 ? -0.989 9.516 -1.009 1 98.12 122 GLY A C 1
ATOM 927 O O . GLY A 1 122 ? -0.889 8.289 -1.048 1 98.12 122 GLY A O 1
ATOM 928 N N . PHE A 1 123 ? -0.954 10.156 0.13 1 98.69 123 PHE A N 1
ATOM 929 C CA . PHE A 1 123 ? -0.922 9.539 1.449 1 98.69 123 PHE A CA 1
ATOM 930 C C . PHE A 1 123 ? -1.556 10.445 2.492 1 98.69 123 PHE A C 1
ATOM 932 O O . PHE A 1 123 ? -1.848 11.617 2.213 1 98.69 123 PHE A O 1
ATOM 939 N N . CYS A 1 124 ? -1.781 9.93 3.699 1 98.81 124 CYS A N 1
ATOM 940 C CA . CYS A 1 124 ? -2.314 10.75 4.777 1 98.81 124 CYS A CA 1
ATOM 941 C C . CYS A 1 124 ? -1.435 10.664 6.02 1 98.81 124 CYS A C 1
ATOM 943 O O . CYS A 1 124 ? -0.682 9.703 6.184 1 98.81 124 CYS A O 1
ATOM 945 N N . LEU A 1 125 ? -1.503 11.68 6.758 1 98.88 125 LEU A N 1
ATOM 946 C CA . LEU A 1 125 ? -1.077 11.656 8.156 1 98.88 125 LEU A CA 1
ATOM 947 C C . LEU A 1 125 ? -2.279 11.547 9.086 1 98.88 125 LEU A C 1
ATOM 949 O O . LEU A 1 125 ? -3.275 12.25 8.906 1 98.88 125 LEU A O 1
ATOM 953 N N . ILE A 1 126 ? -2.148 10.672 10.07 1 98.81 126 ILE A N 1
ATOM 954 C CA . ILE A 1 126 ? -3.223 10.5 11.047 1 98.81 126 ILE A CA 1
ATOM 955 C C . ILE A 1 126 ? -2.66 10.609 12.461 1 98.81 126 ILE A C 1
ATOM 957 O O . ILE A 1 126 ? -1.65 9.977 12.781 1 98.81 126 ILE A O 1
ATOM 961 N N . GLN A 1 127 ? -3.27 11.391 13.234 1 98.75 127 GLN A N 1
ATOM 962 C CA . GLN A 1 127 ? -3.098 11.383 14.68 1 98.75 127 GLN A CA 1
ATOM 963 C C . GLN A 1 127 ? -4.383 10.961 15.383 1 98.75 127 GLN A C 1
ATOM 965 O O . GLN A 1 127 ? -5.371 11.695 15.383 1 98.75 127 GLN A O 1
ATOM 970 N N . PHE A 1 128 ? -4.352 9.797 16.016 1 98.19 128 PHE A N 1
ATOM 971 C CA . PHE A 1 128 ? -5.539 9.312 16.719 1 98.19 128 PHE A CA 1
ATOM 972 C C . PHE A 1 128 ? -5.742 10.055 18.031 1 98.19 128 PHE A C 1
ATOM 974 O O . PHE A 1 128 ? -4.773 10.406 18.703 1 98.19 128 PHE A O 1
ATOM 981 N N . SER A 1 129 ? -6.98 10.328 18.328 1 95.44 129 SER A N 1
ATOM 982 C CA . SER A 1 129 ? -7.367 10.891 19.625 1 95.44 129 SER A CA 1
ATOM 983 C C . SER A 1 129 ? -8.445 10.039 20.297 1 95.44 129 SER A C 1
ATOM 985 O O . SER A 1 129 ? -9.211 9.352 19.609 1 95.44 129 SER A O 1
ATOM 987 N N . GLY A 1 130 ? -8.367 10.023 21.641 1 92.81 130 GLY A N 1
ATOM 988 C CA . GLY A 1 130 ? -9.422 9.32 22.359 1 92.81 130 GLY A CA 1
ATOM 989 C C . GLY A 1 130 ? -9.484 7.844 22.031 1 92.81 130 GLY A C 1
ATOM 990 O O . GLY A 1 130 ? -8.492 7.129 22.156 1 92.81 130 GLY A O 1
ATOM 991 N N . GLU A 1 131 ? -10.672 7.465 21.516 1 92.88 131 GLU A N 1
ATOM 992 C CA . GLU A 1 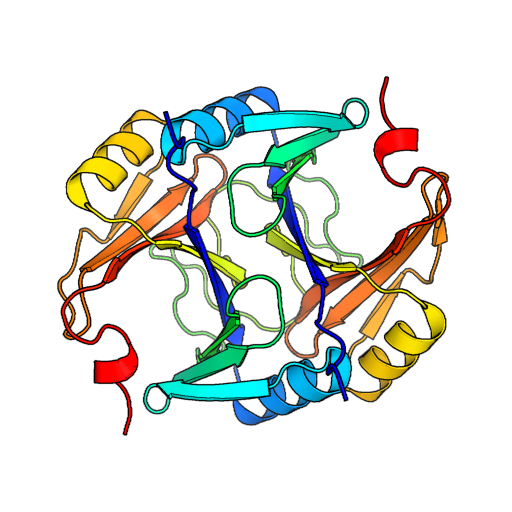131 ? -10.914 6.055 21.234 1 92.88 131 GLU A CA 1
ATOM 993 C C . GLU A 1 131 ? -10.422 5.68 19.844 1 92.88 131 GLU A C 1
ATOM 995 O O . GLU A 1 131 ? -10.477 4.508 19.453 1 92.88 131 GLU A O 1
ATOM 1000 N N . GLY A 1 132 ? -9.898 6.633 19.109 1 96.38 132 GLY A N 1
ATOM 1001 C CA . GLY A 1 132 ? -9.516 6.348 17.734 1 96.38 132 GLY A CA 1
ATOM 1002 C C . GLY A 1 132 ? -10.672 5.867 16.891 1 96.38 132 GLY A C 1
ATOM 1003 O O . GLY A 1 132 ? -11.789 6.383 16.984 1 96.38 132 GLY A O 1
ATOM 1004 N N . TYR A 1 133 ? -10.383 4.887 16.016 1 96.62 133 TYR A N 1
ATOM 1005 C CA . TYR A 1 133 ? -11.398 4.426 15.07 1 96.62 133 TYR A CA 1
ATOM 1006 C C . TYR A 1 133 ? -12.531 3.703 15.789 1 96.62 133 TYR A C 1
ATOM 1008 O O . TYR A 1 133 ? -13.594 3.469 15.211 1 96.62 133 TYR A O 1
ATOM 1016 N N . ASP A 1 134 ? -12.352 3.322 17.062 1 95.38 134 ASP A N 1
ATOM 1017 C CA . ASP A 1 134 ? -13.453 2.74 17.828 1 95.38 134 ASP A CA 1
ATOM 1018 C C . ASP A 1 134 ? -14.633 3.703 17.906 1 95.38 134 ASP A C 1
ATOM 1020 O O . ASP A 1 134 ? -15.773 3.279 18.109 1 95.38 134 ASP A O 1
ATOM 1024 N N . ALA A 1 135 ? -14.344 4.988 17.719 1 93.44 135 ALA A N 1
ATOM 1025 C CA . ALA A 1 135 ? -15.391 6.012 17.75 1 93.44 135 ALA A CA 1
ATOM 1026 C C . ALA A 1 135 ? -16.359 5.84 16.594 1 93.44 135 ALA A C 1
ATOM 1028 O O . ALA A 1 135 ? -17.438 6.43 16.594 1 93.44 135 ALA A O 1
ATOM 1029 N N . LEU A 1 136 ? -16.031 5.051 15.602 1 93.62 136 LEU A N 1
ATOM 1030 C CA . LEU A 1 136 ? -16.828 4.891 14.398 1 93.62 136 LEU A CA 1
ATOM 1031 C C . LEU A 1 136 ? -17.625 3.59 14.438 1 93.62 136 LEU A C 1
ATOM 1033 O O . LEU A 1 136 ? -18.359 3.273 13.5 1 93.62 136 LEU A O 1
ATOM 1037 N N . LEU A 1 137 ? -17.391 2.74 15.531 1 91.25 137 LEU A N 1
ATOM 1038 C CA . LEU A 1 137 ? -18.094 1.468 15.641 1 91.25 137 LEU A CA 1
ATOM 1039 C C . LEU A 1 137 ? -19.594 1.69 15.828 1 91.25 137 LEU A C 1
ATOM 1041 O O . LEU A 1 137 ? -20 2.611 16.531 1 91.25 137 LEU A O 1
ATOM 1045 N N . GLU A 1 138 ? -20.312 0.977 15.016 1 73.44 138 GLU A N 1
ATOM 1046 C CA . GLU A 1 138 ? -21.75 1.032 15.219 1 73.44 138 GLU A CA 1
ATOM 1047 C C . GLU A 1 138 ? -22.188 0.142 16.375 1 73.44 138 GLU A C 1
ATOM 1049 O O . GLU A 1 138 ? -21.547 -0.879 16.656 1 73.44 138 GLU A O 1
ATOM 1054 N N . MET B 1 1 ? 18.953 4.613 22.094 1 38.5 1 MET B N 1
ATOM 1055 C CA . MET B 1 1 ? 17.734 5.395 22.047 1 38.5 1 MET B CA 1
ATOM 1056 C C . MET B 1 1 ? 16.719 4.781 21.078 1 38.5 1 MET B C 1
ATOM 1058 O O . MET B 1 1 ? 17.094 4.312 20 1 38.5 1 MET B O 1
ATOM 1062 N N . ASP B 1 2 ? 15.641 4.207 21.484 1 48.44 2 ASP B N 1
ATOM 1063 C CA . ASP B 1 2 ? 14.609 3.49 20.734 1 48.44 2 ASP B CA 1
ATOM 1064 C C . ASP B 1 2 ? 14.133 4.309 19.531 1 48.44 2 ASP B C 1
ATOM 1066 O O . ASP B 1 2 ? 13.586 5.398 19.703 1 48.44 2 ASP B O 1
ATOM 1070 N N . THR B 1 3 ? 14.836 4.285 18.453 1 58.69 3 THR B N 1
ATOM 1071 C CA . THR B 1 3 ? 14.5 5.059 17.266 1 58.69 3 THR B CA 1
ATOM 1072 C C . THR B 1 3 ? 13.008 4.965 16.969 1 58.69 3 THR B C 1
ATOM 1074 O O . THR B 1 3 ? 12.445 3.871 16.922 1 58.69 3 THR B O 1
ATOM 1077 N N . PRO B 1 4 ? 12.391 6.082 17.109 1 72.94 4 PRO B N 1
ATOM 1078 C CA . PRO B 1 4 ? 10.961 6.047 16.828 1 72.94 4 PRO B CA 1
ATOM 1079 C C . PRO B 1 4 ? 10.633 5.246 15.562 1 72.94 4 PRO B C 1
ATOM 1081 O O . PRO B 1 4 ? 11.398 5.262 14.602 1 72.94 4 PRO B O 1
ATOM 1084 N N . THR B 1 5 ? 9.742 4.277 15.656 1 88.5 5 THR B N 1
ATOM 1085 C CA . THR B 1 5 ? 9.336 3.439 14.539 1 88.5 5 THR B CA 1
ATOM 1086 C C . THR B 1 5 ? 8.164 4.074 13.789 1 88.5 5 THR B C 1
ATOM 1088 O O . THR B 1 5 ? 7.215 4.555 14.406 1 88.5 5 THR B O 1
ATOM 1091 N N . ALA B 1 6 ? 8.383 4.215 12.547 1 95.31 6 ALA B N 1
ATOM 1092 C CA . ALA B 1 6 ? 7.27 4.672 11.719 1 95.31 6 ALA B CA 1
ATOM 1093 C C . ALA B 1 6 ? 6.102 3.695 11.773 1 95.31 6 ALA B C 1
ATOM 1095 O O . ALA B 1 6 ? 6.301 2.484 11.906 1 95.31 6 ALA B O 1
ATOM 1096 N N . ALA B 1 7 ? 4.934 4.238 11.805 1 97.94 7 ALA B N 1
ATOM 1097 C CA . ALA B 1 7 ? 3.717 3.434 11.773 1 97.94 7 ALA B CA 1
ATOM 1098 C C . ALA B 1 7 ? 2.824 3.838 10.602 1 97.94 7 ALA B C 1
ATOM 1100 O O . ALA B 1 7 ? 2.654 5.027 10.32 1 97.94 7 ALA B O 1
ATOM 1101 N N . PHE B 1 8 ? 2.33 2.812 9.859 1 98.75 8 PHE B N 1
ATOM 1102 C CA . PHE B 1 8 ? 1.321 3.107 8.852 1 98.75 8 PHE B CA 1
ATOM 1103 C C . PHE B 1 8 ? 0.294 1.985 8.766 1 98.75 8 PHE B C 1
ATOM 1105 O O . PHE B 1 8 ? 0.565 0.856 9.18 1 98.75 8 PHE B O 1
ATOM 1112 N N . ILE B 1 9 ? -0.858 2.299 8.312 1 98.81 9 ILE B N 1
ATOM 1113 C CA . ILE B 1 9 ? -1.9 1.358 7.918 1 98.81 9 ILE B CA 1
ATOM 1114 C C . ILE B 1 9 ? -2.129 1.444 6.41 1 98.81 9 ILE B C 1
ATOM 1116 O O . ILE B 1 9 ? -1.724 2.416 5.77 1 98.81 9 ILE B O 1
ATOM 1120 N N . VAL B 1 10 ? -2.68 0.389 5.84 1 98.88 10 VAL B N 1
ATOM 1121 C CA . VAL B 1 10 ? -2.906 0.311 4.402 1 98.88 10 VAL B CA 1
ATOM 1122 C C . VAL B 1 10 ? -4.387 0.526 4.102 1 98.88 10 VAL B C 1
ATOM 1124 O O . VAL B 1 10 ? -5.25 -0.095 4.723 1 98.88 10 VAL B O 1
ATOM 1127 N N . ASN B 1 11 ? -4.66 1.458 3.158 1 98.88 11 ASN B N 1
ATOM 1128 C CA . ASN B 1 11 ? -6.02 1.729 2.703 1 98.88 11 ASN B CA 1
ATOM 1129 C C . ASN B 1 11 ? -6.211 1.333 1.242 1 98.88 11 ASN B C 1
ATOM 1131 O O . ASN B 1 11 ? -5.344 1.588 0.406 1 98.88 11 ASN B O 1
ATOM 1135 N N . LEU B 1 12 ? -7.289 0.717 0.973 1 98.94 12 LEU B N 1
ATOM 1136 C CA . LEU B 1 12 ? -7.602 0.275 -0.382 1 98.94 12 LEU B CA 1
ATOM 1137 C C . LEU B 1 12 ? -9.023 0.666 -0.768 1 98.94 12 LEU B C 1
ATOM 1139 O O . LEU B 1 12 ? -9.984 0.224 -0.137 1 98.94 12 LEU B O 1
ATOM 1143 N N . ASP B 1 13 ? -9.188 1.506 -1.823 1 98.81 13 ASP B N 1
ATOM 1144 C CA . ASP B 1 13 ? -10.5 1.849 -2.363 1 98.81 13 ASP B CA 1
ATOM 1145 C C . ASP B 1 13 ? -11.117 0.661 -3.098 1 98.81 13 ASP B C 1
ATOM 1147 O O . ASP B 1 13 ? -10.461 0.025 -3.924 1 98.81 13 ASP B O 1
ATOM 1151 N N . VAL B 1 14 ? -12.336 0.424 -2.818 1 98.88 14 VAL B N 1
ATOM 1152 C CA . VAL B 1 14 ? -13.062 -0.627 -3.52 1 98.88 14 VAL B CA 1
ATOM 1153 C C . VAL B 1 14 ? -14.484 -0.153 -3.832 1 98.88 14 VAL B C 1
ATOM 1155 O O . VAL B 1 14 ? -15.039 0.682 -3.115 1 98.88 14 VAL B O 1
ATOM 1158 N N . PRO B 1 15 ? -15.086 -0.672 -4.891 1 98.69 15 PRO B N 1
ATOM 1159 C CA . PRO B 1 15 ? -16.438 -0.244 -5.254 1 98.69 15 PRO B CA 1
ATOM 1160 C C . PRO B 1 15 ? -17.531 -0.999 -4.488 1 98.69 15 PRO B C 1
ATOM 1162 O O . PRO B 1 15 ? -18.688 -0.588 -4.492 1 98.69 15 PRO B O 1
ATOM 1165 N N . ASP B 1 16 ? -17.203 -2.129 -3.877 1 98.5 16 ASP B N 1
ATOM 1166 C CA . ASP B 1 16 ? -18.125 -3.023 -3.197 1 98.5 16 ASP B CA 1
ATOM 1167 C C . ASP B 1 16 ? -17.453 -3.723 -2.018 1 98.5 16 ASP B C 1
ATOM 1169 O O . ASP B 1 16 ? -16.594 -4.59 -2.211 1 98.5 16 ASP B O 1
ATOM 1173 N N . LEU B 1 17 ? -17.891 -3.395 -0.793 1 98.69 17 LEU B N 1
ATOM 1174 C CA . LEU B 1 17 ? -17.203 -3.875 0.407 1 98.69 17 LEU B CA 1
ATOM 1175 C C . LEU B 1 17 ? -17.391 -5.383 0.568 1 98.69 17 LEU B C 1
ATOM 1177 O O . LEU B 1 17 ? -16.438 -6.094 0.894 1 98.69 17 LEU B O 1
ATOM 1181 N N . ALA B 1 18 ? -18.609 -5.801 0.323 1 98.56 18 ALA B N 1
ATOM 1182 C CA . ALA B 1 18 ? -18.875 -7.223 0.507 1 98.56 18 ALA B CA 1
ATOM 1183 C C . ALA B 1 18 ? -18.016 -8.078 -0.42 1 98.56 18 ALA B C 1
ATOM 1185 O O . ALA B 1 18 ? -17.453 -9.086 0.002 1 98.56 18 ALA B O 1
ATOM 1186 N N . ALA B 1 19 ? -17.938 -7.672 -1.675 1 98.81 19 ALA B N 1
ATOM 1187 C CA . ALA B 1 19 ? -17.109 -8.391 -2.643 1 98.81 19 ALA B CA 1
ATOM 1188 C C . ALA B 1 19 ? -15.633 -8.344 -2.25 1 98.81 19 ALA B C 1
ATOM 1190 O O . ALA B 1 19 ? -14.914 -9.336 -2.383 1 98.81 19 ALA B O 1
ATOM 1191 N N . ALA B 1 20 ? -15.164 -7.176 -1.76 1 98.88 20 ALA B N 1
ATOM 1192 C CA . ALA B 1 20 ? -13.766 -7.012 -1.374 1 98.88 20 ALA B CA 1
ATOM 1193 C C . ALA B 1 20 ? -13.445 -7.836 -0.132 1 98.88 20 ALA B C 1
ATOM 1195 O O . ALA B 1 20 ? -12.383 -8.461 -0.053 1 98.88 20 ALA B O 1
ATOM 1196 N N . GLU B 1 21 ? -14.359 -7.848 0.801 1 98.69 21 GLU B N 1
ATOM 1197 C CA . GLU B 1 21 ? -14.195 -8.695 1.98 1 98.69 21 GLU B CA 1
ATOM 1198 C C . GLU B 1 21 ? -14.016 -10.156 1.59 1 98.69 21 GLU B C 1
ATOM 1200 O O . GLU B 1 21 ? -13.109 -10.828 2.072 1 98.69 21 GLU B O 1
ATOM 1205 N N . ALA B 1 22 ? -14.898 -10.594 0.755 1 98.81 22 ALA B N 1
ATOM 1206 C CA . ALA B 1 22 ? -14.844 -11.984 0.316 1 98.81 22 ALA B CA 1
ATOM 1207 C C . ALA B 1 22 ? -13.508 -12.305 -0.347 1 98.81 22 ALA B C 1
ATOM 1209 O O . ALA 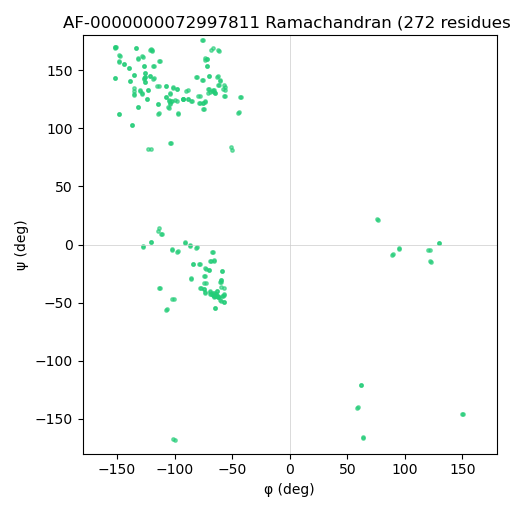B 1 22 ? -12.867 -13.305 -0.016 1 98.81 22 ALA B O 1
ATOM 1210 N N . PHE B 1 23 ? -13.047 -11.445 -1.176 1 98.94 23 PHE B N 1
ATOM 1211 C CA . PHE B 1 23 ? -11.812 -11.695 -1.9 1 98.94 23 PHE B CA 1
ATOM 1212 C C . PHE B 1 23 ? -10.625 -11.758 -0.943 1 98.94 23 PHE B C 1
ATOM 1214 O O . PHE B 1 23 ? -9.875 -12.742 -0.939 1 98.94 23 PHE B O 1
ATOM 1221 N N . TYR B 1 24 ? -10.422 -10.727 -0.124 1 98.81 24 TYR B N 1
ATOM 1222 C CA . TYR B 1 24 ? -9.188 -10.594 0.647 1 98.81 24 TYR B CA 1
ATOM 1223 C C . TYR B 1 24 ? -9.156 -11.578 1.806 1 98.81 24 TYR B C 1
ATOM 1225 O O . TYR B 1 24 ? -8.086 -11.984 2.26 1 98.81 24 TYR B O 1
ATOM 1233 N N . THR B 1 25 ? -10.344 -12 2.324 1 98.56 25 THR B N 1
ATOM 1234 C CA . THR B 1 25 ? -10.352 -13.047 3.336 1 98.56 25 THR B CA 1
ATOM 1235 C C . THR B 1 25 ? -10.055 -14.406 2.707 1 98.56 25 THR B C 1
ATOM 1237 O O . THR B 1 25 ? -9.266 -15.188 3.242 1 98.56 25 THR B O 1
ATOM 1240 N N . GLU B 1 26 ? -10.625 -14.703 1.517 1 98.38 26 GLU B N 1
ATOM 1241 C CA . GLU B 1 26 ? -10.453 -16 0.862 1 98.38 26 GLU B CA 1
ATOM 1242 C C . GLU B 1 26 ? -9.062 -16.125 0.252 1 98.38 26 GLU B C 1
ATOM 1244 O O . GLU B 1 26 ? -8.438 -17.188 0.341 1 98.38 26 G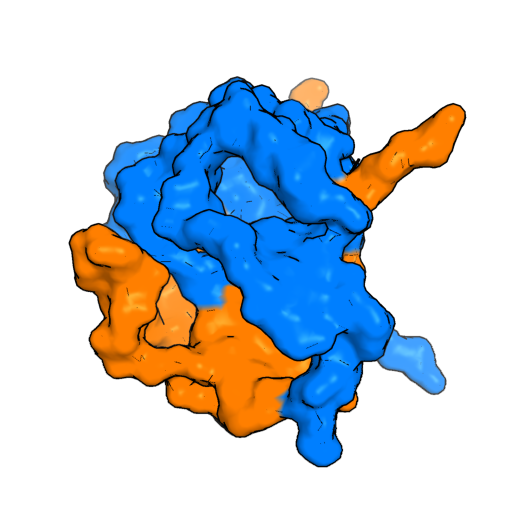LU B O 1
ATOM 1249 N N . ALA B 1 27 ? -8.555 -15.094 -0.3 1 98.56 27 ALA B N 1
ATOM 1250 C CA . ALA B 1 27 ? -7.289 -15.156 -1.025 1 98.56 27 ALA B CA 1
ATOM 1251 C C . ALA B 1 27 ? -6.105 -15.188 -0.062 1 98.56 27 ALA B C 1
ATOM 1253 O O . ALA B 1 27 ? -5.109 -15.867 -0.312 1 98.56 27 ALA B O 1
ATOM 1254 N N . PHE B 1 28 ? -6.242 -14.398 1.095 1 98.12 28 PHE B N 1
ATOM 1255 C CA . PHE B 1 28 ? -5.02 -14.164 1.854 1 98.12 28 PHE B CA 1
ATOM 1256 C C . PHE B 1 28 ? -5.211 -14.539 3.318 1 98.12 28 PHE B C 1
ATOM 1258 O O . PHE B 1 28 ? -4.289 -14.406 4.125 1 98.12 28 PHE B O 1
ATOM 1265 N N . GLY B 1 29 ? -6.359 -14.945 3.682 1 97.5 29 GLY B N 1
ATOM 1266 C CA . GLY B 1 29 ? -6.613 -15.422 5.031 1 97.5 29 GLY B CA 1
ATOM 1267 C C . GLY B 1 29 ? -6.738 -14.305 6.047 1 97.5 29 GLY B C 1
ATOM 1268 O O . GLY B 1 29 ? -6.488 -14.508 7.238 1 97.5 29 GLY B O 1
ATOM 1269 N N . LEU B 1 30 ? -7.039 -13.117 5.582 1 98.38 30 LEU B N 1
ATOM 1270 C CA . LEU B 1 30 ? -7.301 -12.016 6.504 1 98.38 30 LEU B CA 1
ATOM 1271 C C . LEU B 1 30 ? -8.641 -12.195 7.207 1 98.38 30 LEU B C 1
ATOM 1273 O O . LEU B 1 30 ? -9.484 -12.977 6.754 1 98.38 30 LEU B O 1
ATOM 1277 N N . ARG B 1 31 ? -8.797 -11.523 8.328 1 98.06 31 ARG B N 1
ATOM 1278 C CA . ARG B 1 31 ? -10.047 -11.609 9.078 1 98.06 31 ARG B CA 1
ATOM 1279 C C . ARG B 1 31 ? -10.688 -10.242 9.234 1 98.06 31 ARG B C 1
ATOM 1281 O O . ARG B 1 31 ? -9.992 -9.234 9.406 1 98.06 31 ARG B O 1
ATOM 1288 N N . ILE B 1 32 ? -11.977 -10.227 9.211 1 97.88 32 ILE B N 1
ATOM 1289 C CA . ILE B 1 32 ? -12.734 -9.008 9.469 1 97.88 32 ILE B CA 1
ATOM 1290 C C . ILE B 1 32 ? -12.68 -8.672 10.953 1 97.88 32 ILE B C 1
ATOM 1292 O O . ILE B 1 32 ? -13.062 -9.484 11.797 1 97.88 32 ILE B O 1
ATOM 1296 N N . ALA B 1 33 ? -12.219 -7.512 11.281 1 98 33 ALA B N 1
ATOM 1297 C CA . ALA B 1 33 ? -12.086 -7.121 12.688 1 98 33 ALA B CA 1
ATOM 1298 C C . ALA B 1 33 ? -13.156 -6.109 13.078 1 98 33 ALA B C 1
ATOM 1300 O O . ALA B 1 33 ? -13.844 -6.281 14.086 1 98 33 ALA B O 1
ATOM 1301 N N . ARG B 1 34 ? -13.281 -4.949 12.359 1 97.81 34 ARG B N 1
ATOM 1302 C CA . ARG B 1 34 ? -14.227 -3.877 12.656 1 97.81 34 ARG B CA 1
ATOM 1303 C C . ARG B 1 34 ? -14.914 -3.383 11.391 1 97.81 34 ARG B C 1
ATOM 1305 O O . ARG B 1 34 ? -14.305 -3.334 10.32 1 97.81 34 ARG B O 1
ATOM 1312 N N . ARG B 1 35 ? -16.078 -3.041 11.57 1 97.31 35 ARG B N 1
ATOM 1313 C CA . ARG B 1 35 ? -16.812 -2.252 10.578 1 97.31 35 ARG B CA 1
ATOM 1314 C C . ARG B 1 35 ? -16.953 -0.805 11.039 1 97.31 35 ARG B C 1
ATOM 1316 O O . ARG B 1 35 ? -17.516 -0.54 12.102 1 97.31 35 ARG B O 1
ATOM 1323 N N . LEU B 1 36 ? -16.406 0.045 10.281 1 96.94 36 LEU B N 1
ATOM 1324 C CA . LEU B 1 36 ? -16.375 1.467 10.609 1 96.94 36 LEU B CA 1
ATOM 1325 C C . LEU B 1 36 ? -17.391 2.242 9.773 1 96.94 36 LEU B C 1
ATOM 1327 O O . LEU B 1 36 ? -17.031 2.82 8.742 1 96.94 36 LEU B O 1
ATOM 1331 N N . GLY B 1 37 ? -18.625 2.336 10.25 1 94.06 37 GLY B N 1
ATOM 1332 C CA . GLY B 1 37 ? -19.703 2.871 9.445 1 94.06 37 GLY B CA 1
ATOM 1333 C C . GLY B 1 37 ? -20.016 2.033 8.219 1 94.06 37 GLY B C 1
ATOM 1334 O O . GLY B 1 37 ? -19.625 0.865 8.148 1 94.06 37 GLY B O 1
ATOM 1335 N N . PRO B 1 38 ? -20.75 2.566 7.355 1 94.25 38 PRO B N 1
ATOM 1336 C CA . PRO B 1 38 ? -21.141 1.818 6.16 1 94.25 38 PRO B CA 1
ATOM 1337 C C . PRO B 1 38 ? -20.062 1.794 5.09 1 94.25 38 PRO B C 1
ATOM 1339 O O . PRO B 1 38 ? -20.188 1.096 4.082 1 94.25 38 PRO B O 1
ATOM 1342 N N . GLY B 1 39 ? -18.969 2.471 5.352 1 96.88 39 GLY B N 1
ATOM 1343 C CA . GLY B 1 39 ? -18.094 2.721 4.219 1 96.88 39 GLY B CA 1
ATOM 1344 C C . GLY B 1 39 ? -16.703 2.143 4.402 1 96.88 39 GLY B C 1
ATOM 1345 O O . GLY B 1 39 ? -15.844 2.297 3.533 1 96.88 39 GLY B O 1
ATOM 1346 N N . ALA B 1 40 ? -16.453 1.414 5.586 1 98.5 40 ALA B N 1
ATOM 1347 C CA . ALA B 1 40 ? -15.086 0.943 5.781 1 98.5 40 ALA B CA 1
ATOM 1348 C C . ALA B 1 40 ? -15.055 -0.326 6.625 1 98.5 40 ALA B C 1
ATOM 1350 O O . ALA B 1 40 ? -15.844 -0.472 7.562 1 98.5 40 ALA B O 1
ATOM 1351 N N . VAL B 1 41 ? -14.148 -1.212 6.277 1 98.62 41 VAL B N 1
ATOM 1352 C CA . VAL B 1 41 ? -13.93 -2.455 7.008 1 98.62 41 VAL B CA 1
ATOM 1353 C C . VAL B 1 41 ? -12.445 -2.621 7.312 1 98.62 41 VAL B C 1
ATOM 1355 O O . VAL B 1 41 ? -11.602 -2.42 6.438 1 98.62 41 VAL B O 1
ATOM 1358 N N . GLU B 1 42 ? -12.141 -2.938 8.531 1 98.75 42 GLU B N 1
ATOM 1359 C CA . GLU B 1 42 ? -10.773 -3.25 8.945 1 98.75 42 GLU B CA 1
ATOM 1360 C C . GLU B 1 42 ? -10.5 -4.746 8.859 1 98.75 42 GLU B C 1
ATOM 1362 O O . GLU B 1 42 ? -11.234 -5.555 9.43 1 98.75 42 GLU B O 1
ATOM 1367 N N . LEU B 1 43 ? -9.469 -5.113 8.141 1 98.75 43 LEU B N 1
ATOM 1368 C CA . LEU B 1 43 ? -8.984 -6.488 8.078 1 98.75 43 LEU B CA 1
ATOM 1369 C C . LEU B 1 43 ? -7.672 -6.637 8.836 1 98.75 43 LEU B C 1
ATOM 1371 O O . LEU B 1 43 ? -6.793 -5.777 8.734 1 98.75 43 LEU B O 1
ATOM 1375 N N . LEU B 1 44 ? -7.598 -7.727 9.594 1 98.5 44 LEU B N 1
ATOM 1376 C CA . LEU B 1 44 ? -6.391 -8.039 10.344 1 98.5 44 LEU B CA 1
ATOM 1377 C C . LEU B 1 44 ? -5.809 -9.383 9.906 1 98.5 44 LEU B C 1
ATOM 1379 O O . LEU B 1 44 ? -6.465 -10.141 9.195 1 98.5 44 LEU B O 1
ATOM 1383 N N . GLY B 1 45 ? -4.574 -9.617 10.352 1 97.94 45 GLY B N 1
ATOM 1384 C CA . GLY B 1 45 ? -3.91 -10.875 10.039 1 97.94 45 GLY B CA 1
ATOM 1385 C C . GLY B 1 45 ? -2.6 -10.688 9.297 1 97.94 45 GLY B C 1
ATOM 1386 O O . GLY B 1 45 ? -1.81 -11.625 9.18 1 97.94 45 GLY B O 1
ATOM 1387 N N . GLY B 1 46 ? -2.385 -9.461 8.781 1 97.75 46 GLY B N 1
ATOM 1388 C CA . GLY B 1 46 ? -1.126 -9.133 8.133 1 97.75 46 GLY B CA 1
ATOM 1389 C C . GLY B 1 46 ? -0.191 -8.336 9.023 1 97.75 46 GLY B C 1
ATOM 1390 O O . GLY B 1 46 ? -0.414 -8.227 10.227 1 97.75 46 GLY B O 1
ATOM 1391 N N . PRO B 1 47 ? 0.887 -7.754 8.445 1 98.06 47 PRO B N 1
ATOM 1392 C CA . PRO B 1 47 ? 1.865 -7.035 9.266 1 98.06 47 PRO B CA 1
ATOM 1393 C C . PRO B 1 47 ? 1.345 -5.688 9.758 1 98.06 47 PRO B C 1
ATOM 1395 O O . PRO B 1 47 ? 1.909 -5.105 10.688 1 98.06 47 PRO B O 1
ATOM 1398 N N . THR B 1 48 ? 0.37 -5.145 9.141 1 98.44 48 THR B N 1
ATOM 1399 C CA . THR B 1 48 ? -0.377 -3.953 9.539 1 98.44 48 THR B CA 1
ATOM 1400 C C . THR B 1 48 ? -1.828 -4.051 9.078 1 98.44 48 THR B C 1
ATOM 1402 O O . THR B 1 48 ? -2.145 -4.801 8.148 1 98.44 48 THR B O 1
ATOM 1405 N N . PRO B 1 49 ? -2.754 -3.303 9.719 1 98.56 49 PRO B N 1
ATOM 1406 C CA . PRO B 1 49 ? -4.152 -3.373 9.289 1 98.56 49 PRO B CA 1
ATOM 1407 C C . PRO B 1 49 ? -4.352 -2.908 7.848 1 98.56 49 PRO B C 1
ATOM 1409 O O . PRO B 1 49 ? -3.703 -1.955 7.406 1 98.56 49 PRO B O 1
ATOM 1412 N N . LEU B 1 50 ? -5.172 -3.654 7.145 1 98.88 50 LEU B N 1
ATOM 1413 C CA . LEU B 1 50 ? -5.68 -3.268 5.832 1 98.88 50 LEU B CA 1
ATOM 1414 C C . LEU B 1 50 ? -7.117 -2.77 5.934 1 98.88 50 LEU B C 1
ATOM 1416 O O . LEU B 1 50 ? -7.988 -3.477 6.441 1 98.88 50 LEU B O 1
ATOM 1420 N N . TYR B 1 51 ? -7.363 -1.559 5.484 1 98.94 51 TYR B N 1
ATOM 1421 C CA . TYR B 1 51 ? -8.703 -0.983 5.465 1 98.94 51 TYR B CA 1
ATOM 1422 C C . TYR B 1 51 ? -9.273 -0.982 4.055 1 98.94 51 TYR B C 1
ATOM 1424 O O . TYR B 1 51 ? -8.68 -0.418 3.135 1 98.94 51 TYR B O 1
ATOM 1432 N N . LEU B 1 52 ? -10.406 -1.646 3.918 1 98.94 52 LEU B N 1
ATOM 1433 C CA . LEU B 1 52 ? -11.211 -1.51 2.707 1 98.94 52 LEU B CA 1
ATOM 1434 C C . LEU B 1 52 ? -12.133 -0.301 2.803 1 98.94 52 LEU B C 1
ATOM 1436 O O . LEU B 1 52 ? -12.914 -0.186 3.748 1 98.94 52 LEU B O 1
ATOM 1440 N N . LEU B 1 53 ? -12.039 0.591 1.872 1 98.81 53 LEU B N 1
ATOM 1441 C CA . LEU B 1 53 ? -12.828 1.819 1.84 1 98.81 53 LEU B CA 1
ATOM 1442 C C . LEU B 1 53 ? -13.781 1.825 0.647 1 98.81 53 LEU B C 1
ATOM 1444 O O . LEU B 1 53 ? -13.336 1.779 -0.503 1 98.81 53 LEU B O 1
ATOM 1448 N N . HIS B 1 54 ? -15.008 1.918 0.926 1 98.75 54 HIS B N 1
ATOM 1449 C CA . HIS B 1 54 ? -15.977 2.006 -0.16 1 98.75 54 HIS B CA 1
ATOM 1450 C C . HIS B 1 54 ? -15.961 3.389 -0.806 1 98.75 54 HIS B C 1
ATOM 1452 O O . HIS B 1 54 ? -16.266 4.387 -0.153 1 98.75 54 HIS B O 1
ATOM 1458 N N . ASN B 1 55 ? -15.602 3.436 -2.039 1 98.5 55 ASN B N 1
ATOM 1459 C CA . ASN B 1 55 ? -15.703 4.598 -2.918 1 98.5 55 ASN B CA 1
ATOM 1460 C C . ASN B 1 55 ? -16.266 4.215 -4.285 1 98.5 55 ASN B C 1
ATOM 1462 O O . ASN B 1 55 ? -15.758 3.309 -4.941 1 98.5 55 ASN B O 1
ATOM 1466 N N . GLU B 1 56 ? -17.266 4.941 -4.684 1 97.88 56 GLU B N 1
ATOM 1467 C CA . GLU B 1 56 ? -17.953 4.594 -5.922 1 97.88 56 GLU B CA 1
ATOM 1468 C C . GLU B 1 56 ? -17.062 4.863 -7.137 1 97.88 56 GLU B C 1
ATOM 1470 O O . GLU B 1 56 ? -16.344 5.863 -7.176 1 97.88 56 GLU B O 1
ATOM 1475 N N . ALA B 1 57 ? -17.25 3.943 -8.125 1 97.81 57 ALA B N 1
ATOM 1476 C CA . ALA B 1 57 ? -16.656 4.25 -9.414 1 97.81 57 ALA B CA 1
ATOM 1477 C C . ALA B 1 57 ? -17.141 5.598 -9.945 1 97.81 57 ALA B C 1
ATOM 1479 O O . ALA B 1 57 ? -18.328 5.918 -9.836 1 97.81 57 ALA B O 1
ATOM 1480 N N . GLY B 1 58 ? -16.219 6.387 -10.461 1 97.25 58 GLY B N 1
ATOM 1481 C CA . GLY B 1 58 ? -16.578 7.68 -11.016 1 97.25 58 GLY B CA 1
ATOM 1482 C C . GLY B 1 58 ? -16.531 8.797 -9.992 1 97.25 58 GLY B C 1
ATOM 1483 O O . GLY B 1 58 ? -16.609 9.977 -10.352 1 97.25 58 GLY B O 1
ATOM 1484 N N . SER B 1 59 ? -16.344 8.414 -8.703 1 97.38 59 SER B N 1
ATOM 1485 C CA . SER B 1 59 ? -16.234 9.453 -7.684 1 97.38 59 SER B CA 1
ATOM 1486 C C . SER B 1 59 ? -14.898 10.172 -7.754 1 97.38 59 SER B C 1
ATOM 1488 O O . SER B 1 59 ? -13.922 9.625 -8.281 1 97.38 59 SER B O 1
ATOM 1490 N N . ALA B 1 60 ? -14.812 11.344 -7.227 1 95.75 60 ALA B N 1
ATOM 1491 C CA . ALA B 1 60 ? -13.602 12.156 -7.234 1 95.75 60 ALA B CA 1
ATOM 1492 C C . ALA B 1 60 ? -12.492 11.516 -6.402 1 95.75 60 ALA B C 1
ATOM 1494 O O . ALA B 1 60 ? -12.734 11.094 -5.266 1 95.75 60 ALA B O 1
ATOM 1495 N N . ALA B 1 61 ? -11.273 11.445 -6.957 1 94 61 ALA B N 1
ATOM 1496 C CA . ALA B 1 61 ? -10.156 10.812 -6.266 1 94 61 ALA B CA 1
ATOM 1497 C C . ALA B 1 61 ? -9.086 11.836 -5.895 1 94 61 ALA B C 1
ATOM 1499 O O . ALA B 1 61 ? -8.398 11.688 -4.883 1 94 61 ALA B O 1
ATOM 1500 N N . THR B 1 62 ? -8.906 12.789 -6.812 1 91.75 62 THR B N 1
ATOM 1501 C CA . THR B 1 62 ? -7.98 13.891 -6.555 1 91.75 62 THR B CA 1
ATOM 1502 C C . THR B 1 62 ? -8.664 15.234 -6.797 1 91.75 62 THR B C 1
ATOM 1504 O O . THR B 1 62 ? -9.703 15.297 -7.457 1 91.75 62 THR B O 1
ATOM 1507 N N . GLU B 1 63 ? -8.078 16.234 -6.281 1 87.25 63 GLU B N 1
ATOM 1508 C CA . GLU B 1 63 ? -8.625 17.562 -6.469 1 87.25 63 GLU B CA 1
ATOM 1509 C C . GLU B 1 63 ? -8.461 18.031 -7.914 1 87.25 63 GLU B C 1
ATOM 1511 O O . GLU B 1 63 ? -9.227 18.875 -8.391 1 87.25 63 GLU B O 1
ATOM 1516 N N . ASP B 1 64 ? -7.535 17.453 -8.617 1 85.69 64 ASP B N 1
ATOM 1517 C CA . ASP B 1 64 ? -7.234 17.938 -9.961 1 85.69 64 ASP B CA 1
ATOM 1518 C C . ASP B 1 64 ? -8.07 17.203 -11.008 1 85.69 64 ASP B C 1
ATOM 1520 O O . ASP B 1 64 ? -7.93 17.453 -12.203 1 85.69 64 ASP B O 1
ATOM 1524 N N . GLY B 1 65 ? -8.945 16.281 -10.594 1 88.31 65 GLY B N 1
ATOM 1525 C CA . GLY B 1 65 ? -9.953 15.836 -11.539 1 88.31 65 GLY B CA 1
ATOM 1526 C C . GLY B 1 65 ? -9.914 14.344 -11.789 1 88.31 65 GLY B C 1
ATOM 1527 O O . GLY B 1 65 ? -10.75 13.805 -12.516 1 88.31 65 GLY B O 1
ATOM 1528 N N . ASP B 1 66 ? -8.922 13.625 -11.211 1 92.19 66 ASP B N 1
ATOM 1529 C CA . ASP B 1 66 ? -8.961 12.18 -11.375 1 92.19 66 ASP B CA 1
ATOM 1530 C C . ASP B 1 66 ? -10.211 11.586 -10.727 1 92.19 66 ASP B C 1
ATOM 1532 O O . ASP B 1 66 ? -10.664 12.078 -9.688 1 92.19 66 ASP B O 1
ATOM 1536 N N . VAL B 1 67 ? -10.68 10.562 -11.422 1 96.06 67 VAL B N 1
ATOM 1537 C CA . VAL B 1 67 ? -11.82 9.844 -10.859 1 96.06 67 VAL B CA 1
ATOM 1538 C C . VAL B 1 67 ? -11.43 8.398 -10.578 1 96.06 67 VAL B C 1
ATOM 1540 O O . VAL B 1 67 ? -10.531 7.852 -11.219 1 96.06 67 VAL B O 1
ATOM 1543 N N . ARG B 1 68 ? -12.141 7.859 -9.625 1 97.25 68 ARG B N 1
ATOM 1544 C CA . ARG B 1 68 ? -11.906 6.453 -9.305 1 97.25 68 ARG B CA 1
ATOM 1545 C C . ARG B 1 68 ? -12.414 5.547 -10.414 1 97.25 68 ARG B C 1
ATOM 1547 O O . ARG B 1 68 ? -13.531 5.719 -10.906 1 97.25 68 ARG B O 1
ATOM 1554 N N . ASP B 1 69 ? -11.516 4.676 -10.773 1 94.62 69 ASP B N 1
ATOM 1555 C CA . ASP B 1 69 ? -11.805 3.668 -11.781 1 94.62 69 ASP B CA 1
ATOM 1556 C C . ASP B 1 69 ? -11.305 2.293 -11.352 1 94.62 69 ASP B C 1
ATOM 1558 O O . ASP B 1 69 ? -10.172 2.156 -10.891 1 94.62 69 ASP B O 1
ATOM 1562 N N . TYR B 1 70 ? -12.156 1.271 -11.531 1 97.69 70 TYR B N 1
ATOM 1563 C CA . TYR B 1 70 ? -11.805 -0.043 -11 1 97.69 70 TYR B CA 1
ATOM 1564 C C . TYR B 1 70 ? -11.578 -1.042 -12.133 1 97.69 70 TYR B C 1
ATOM 1566 O O . TYR B 1 70 ? -11.672 -2.254 -11.922 1 97.69 70 TYR B O 1
ATOM 1574 N N . GLU B 1 71 ? -11.445 -0.521 -13.344 1 96.38 71 GLU B N 1
ATOM 1575 C CA . GLU B 1 71 ? -10.82 -1.329 -14.383 1 96.38 71 GLU B CA 1
ATOM 1576 C C . GLU B 1 71 ? -9.336 -1.548 -14.094 1 96.38 71 GLU B C 1
ATOM 1578 O O . GLU B 1 71 ? -8.773 -0.898 -13.211 1 96.38 71 GLU B O 1
ATOM 1583 N N . ARG B 1 72 ? -8.75 -2.48 -14.844 1 97.31 72 ARG B N 1
ATOM 1584 C CA . ARG B 1 72 ? -7.316 -2.693 -14.664 1 97.31 72 ARG B CA 1
ATOM 1585 C C . ARG B 1 72 ? -6.539 -1.398 -14.883 1 97.31 72 ARG B C 1
ATOM 1587 O O . ARG B 1 72 ? -6.801 -0.667 -15.836 1 97.31 72 ARG B O 1
ATOM 1594 N N . HIS B 1 73 ? -5.586 -1.112 -13.922 1 96.38 73 HIS B N 1
ATOM 1595 C CA . HIS B 1 73 ? -4.871 0.156 -13.969 1 96.38 73 HIS B CA 1
ATOM 1596 C C . HIS B 1 73 ? -3.482 0.028 -13.352 1 96.38 73 HIS B C 1
ATOM 1598 O O . HIS B 1 73 ? -3.164 -0.991 -12.734 1 96.38 73 HIS B O 1
ATOM 1604 N N . TRP B 1 74 ? -2.693 1.127 -13.586 1 95.75 74 TRP B N 1
ATOM 1605 C CA . TRP B 1 74 ? -1.396 1.281 -12.938 1 95.75 74 TRP B CA 1
ATOM 1606 C C . TRP B 1 74 ? -1.554 1.426 -11.422 1 95.75 74 TRP B C 1
ATOM 1608 O O . TRP B 1 74 ? -2.365 2.227 -10.953 1 95.75 74 TRP B O 1
ATOM 1618 N N . THR B 1 75 ? -0.78 0.626 -10.641 1 96.5 75 THR B N 1
ATOM 1619 C CA . THR B 1 75 ? -0.752 0.638 -9.188 1 96.5 75 THR B CA 1
ATOM 1620 C C . THR B 1 75 ? 0.651 0.952 -8.672 1 96.5 75 THR B C 1
ATOM 1622 O O . THR B 1 75 ? 1.396 0.046 -8.297 1 96.5 75 THR B O 1
ATOM 1625 N N . PRO B 1 76 ? 0.964 2.238 -8.648 1 97.81 76 PRO B N 1
ATOM 1626 C CA . PRO B 1 76 ? 2.338 2.607 -8.305 1 97.81 76 PRO B CA 1
ATOM 1627 C C . PRO B 1 76 ? 2.746 2.119 -6.914 1 97.81 76 PRO B C 1
ATOM 1629 O O . PRO B 1 76 ? 3.924 1.839 -6.676 1 97.81 76 PRO B O 1
ATOM 1632 N N . LEU B 1 77 ? 1.857 2.143 -5.996 1 98.62 77 LEU B N 1
ATOM 1633 C CA . LEU B 1 77 ? 1.992 1.448 -4.723 1 98.62 77 LEU B CA 1
ATOM 1634 C C . LEU B 1 77 ? 1.226 0.13 -4.738 1 98.62 77 LEU B C 1
ATOM 1636 O O . LEU B 1 77 ? 0.045 0.098 -5.094 1 98.62 77 LEU B O 1
ATOM 1640 N N . HIS B 1 78 ? 1.938 -0.98 -4.453 1 98.75 78 HIS B N 1
ATOM 1641 C CA . HIS B 1 78 ? 1.244 -2.262 -4.402 1 98.75 78 HIS B CA 1
ATOM 1642 C C . HIS B 1 78 ? 1.886 -3.195 -3.379 1 98.75 78 HIS B C 1
ATOM 1644 O O . HIS B 1 78 ? 2.998 -2.943 -2.914 1 98.75 78 HIS B O 1
ATOM 1650 N N . LEU B 1 79 ? 1.152 -4.195 -3.018 1 98.88 79 LEU B N 1
ATOM 1651 C CA . LEU B 1 79 ? 1.624 -5.188 -2.057 1 98.88 79 LEU B CA 1
ATOM 1652 C C . LEU B 1 79 ? 2.148 -6.426 -2.77 1 98.88 79 LEU B C 1
ATOM 1654 O O . LEU B 1 79 ? 1.546 -6.895 -3.74 1 98.88 79 LEU B O 1
ATOM 1658 N N . ASP B 1 80 ? 3.287 -6.914 -2.381 1 98.81 80 ASP B N 1
ATOM 1659 C CA . ASP B 1 80 ? 3.717 -8.273 -2.676 1 98.81 80 ASP B CA 1
ATOM 1660 C C . ASP B 1 80 ? 3.426 -9.211 -1.504 1 98.81 80 ASP B C 1
ATOM 1662 O O . ASP B 1 80 ? 4.035 -9.086 -0.439 1 98.81 80 ASP B O 1
ATOM 1666 N N . TRP B 1 81 ? 2.553 -10.078 -1.749 1 98.81 81 TRP B N 1
ATOM 1667 C CA . TRP B 1 81 ? 2.25 -11.086 -0.733 1 98.81 81 TRP B CA 1
ATOM 1668 C C . TRP B 1 81 ? 3.307 -12.188 -0.725 1 98.81 81 TRP B C 1
ATOM 1670 O O . TRP B 1 81 ? 3.545 -12.836 -1.747 1 98.81 81 TRP B O 1
ATOM 1680 N N . VAL B 1 82 ? 3.938 -12.359 0.418 1 98.75 82 VAL B N 1
ATOM 1681 C CA . VAL B 1 82 ? 5 -13.352 0.577 1 98.75 82 VAL B CA 1
ATOM 1682 C C . VAL B 1 82 ? 4.41 -14.664 1.082 1 98.75 82 VAL B C 1
ATOM 1684 O O . VAL B 1 82 ? 3.742 -14.695 2.117 1 98.75 82 VAL B O 1
ATOM 1687 N N . VAL B 1 83 ? 4.672 -15.75 0.369 1 98.44 83 VAL B N 1
ATOM 1688 C CA . VAL B 1 83 ? 4 -17.016 0.669 1 98.44 83 VAL B CA 1
ATOM 1689 C C . VAL B 1 83 ? 5.027 -18.141 0.734 1 98.44 83 VAL B C 1
ATOM 1691 O O . VAL B 1 83 ? 6.121 -18.031 0.18 1 98.44 83 VAL B O 1
ATOM 1694 N N . ASP B 1 84 ? 4.637 -19.234 1.39 1 97.38 84 ASP B N 1
ATOM 1695 C CA . ASP B 1 84 ? 5.516 -20.391 1.52 1 97.38 84 ASP B CA 1
ATOM 1696 C C . ASP B 1 84 ? 5.395 -21.312 0.307 1 97.38 84 ASP B C 1
ATOM 1698 O O . ASP B 1 84 ? 6.344 -22.016 -0.038 1 97.38 84 ASP B O 1
ATOM 1702 N N . ASP B 1 85 ? 4.285 -21.328 -0.303 1 97.88 85 ASP B N 1
ATOM 1703 C CA . ASP B 1 85 ? 3.953 -22.156 -1.455 1 97.88 85 ASP B CA 1
ATOM 1704 C C . ASP B 1 85 ? 3.189 -21.359 -2.508 1 97.88 85 ASP B C 1
ATOM 1706 O O . ASP B 1 85 ? 1.971 -21.188 -2.408 1 97.88 85 ASP B O 1
ATOM 1710 N N . ILE B 1 86 ? 3.852 -20.984 -3.539 1 98.56 86 ILE B N 1
ATOM 1711 C CA . ILE B 1 86 ? 3.283 -20.031 -4.484 1 98.56 86 ILE B CA 1
ATOM 1712 C C . ILE B 1 86 ? 2.215 -20.719 -5.332 1 98.56 86 ILE B C 1
ATOM 1714 O O . ILE B 1 86 ? 1.222 -20.094 -5.715 1 98.56 86 ILE B O 1
ATOM 1718 N N . ALA B 1 87 ? 2.375 -21.953 -5.617 1 98.56 87 ALA B N 1
ATOM 1719 C CA . ALA B 1 87 ? 1.359 -22.672 -6.387 1 98.56 87 ALA B CA 1
ATOM 1720 C C . ALA B 1 87 ? 0.031 -22.719 -5.637 1 98.56 87 ALA B C 1
ATOM 1722 O O . ALA B 1 87 ? -1.024 -22.453 -6.215 1 98.56 87 ALA B O 1
ATOM 1723 N N . ALA B 1 88 ? 0.059 -23.016 -4.359 1 98.5 88 ALA B N 1
ATOM 1724 C CA . ALA B 1 88 ? -1.146 -23.078 -3.537 1 98.5 88 ALA B CA 1
ATOM 1725 C C . ALA B 1 88 ? -1.772 -21.688 -3.389 1 98.5 88 ALA B C 1
ATOM 1727 O O . ALA B 1 88 ? -2.994 -21.547 -3.467 1 98.5 88 ALA B O 1
ATOM 1728 N N . ALA B 1 89 ? -0.938 -20.703 -3.148 1 98.62 89 ALA B N 1
ATOM 1729 C CA . ALA B 1 89 ? -1.427 -19.328 -2.984 1 98.62 89 ALA B CA 1
ATOM 1730 C C . ALA B 1 89 ? -2.08 -18.828 -4.27 1 98.62 89 ALA B C 1
ATOM 1732 O O . ALA B 1 89 ? -3.107 -18.141 -4.223 1 98.62 89 ALA B O 1
ATOM 1733 N N . LEU B 1 90 ? -1.421 -19.125 -5.375 1 98.81 90 LEU B N 1
ATOM 1734 C CA . LEU B 1 90 ? -1.958 -18.734 -6.676 1 98.81 90 LEU B CA 1
ATOM 1735 C C . LEU B 1 90 ? -3.33 -19.359 -6.906 1 98.81 90 LEU B C 1
ATOM 1737 O O . LEU B 1 90 ? -4.27 -18.672 -7.305 1 98.81 90 LEU B O 1
ATOM 1741 N N . ALA B 1 91 ? -3.432 -20.641 -6.66 1 98.75 91 ALA B N 1
ATOM 1742 C CA . ALA B 1 91 ? -4.707 -21.328 -6.82 1 98.75 91 ALA B CA 1
ATOM 1743 C C . ALA B 1 91 ? -5.789 -20.688 -5.953 1 98.75 91 ALA B C 1
ATOM 1745 O O . ALA B 1 91 ? -6.914 -20.469 -6.414 1 98.75 91 ALA B O 1
ATOM 1746 N N . ARG B 1 92 ? -5.457 -20.359 -4.738 1 98.62 92 ARG B N 1
ATOM 1747 C CA . ARG B 1 92 ? -6.395 -19.75 -3.805 1 98.62 92 ARG B CA 1
ATOM 1748 C C . ARG B 1 92 ? -6.82 -18.359 -4.285 1 98.62 92 ARG B C 1
ATOM 1750 O O . ARG B 1 92 ? -8.008 -18.016 -4.246 1 98.62 92 ARG B O 1
ATOM 1757 N N . ALA B 1 93 ? -5.875 -17.547 -4.734 1 98.81 93 ALA B N 1
ATOM 1758 C CA . ALA B 1 93 ? -6.164 -16.188 -5.188 1 98.81 93 ALA B CA 1
ATOM 1759 C C . ALA B 1 93 ? -7.051 -16.203 -6.43 1 98.81 93 ALA B C 1
ATOM 1761 O O . ALA B 1 93 ? -8.008 -15.43 -6.52 1 98.81 93 ALA B O 1
ATOM 1762 N N . VAL B 1 94 ? -6.723 -17.062 -7.348 1 98.88 94 VAL B N 1
ATOM 1763 C CA . VAL B 1 94 ? -7.5 -17.156 -8.578 1 98.88 94 VAL B CA 1
ATOM 1764 C C . VAL B 1 94 ? -8.906 -17.672 -8.266 1 98.88 94 VAL B C 1
ATOM 1766 O O . VAL B 1 94 ? -9.891 -17.156 -8.797 1 98.88 94 VAL B O 1
ATOM 1769 N N . ALA B 1 95 ? -9.031 -18.656 -7.398 1 98.88 95 ALA B N 1
ATOM 1770 C CA . ALA B 1 95 ? -10.336 -19.172 -6.984 1 98.88 95 ALA B CA 1
ATOM 1771 C C . ALA B 1 95 ? -11.172 -18.078 -6.332 1 98.88 95 ALA B C 1
ATOM 1773 O O . ALA B 1 95 ? -12.398 -18.047 -6.477 1 98.88 95 ALA B O 1
ATOM 1774 N N . ALA B 1 96 ? -10.484 -17.172 -5.656 1 98.88 96 ALA B N 1
ATOM 1775 C CA . ALA B 1 96 ? -11.172 -16.078 -4.973 1 98.88 96 ALA B CA 1
ATOM 1776 C C . ALA B 1 96 ? -11.586 -14.984 -5.961 1 98.88 96 ALA B C 1
ATOM 1778 O O . ALA B 1 96 ? -12.383 -14.102 -5.629 1 98.88 96 ALA B O 1
ATOM 1779 N N . GLY B 1 97 ? -11.008 -14.961 -7.195 1 98.88 97 GLY B N 1
ATOM 1780 C CA . GLY B 1 97 ? -11.461 -14.008 -8.203 1 98.88 97 GLY B CA 1
ATOM 1781 C C . GLY B 1 97 ? -10.328 -13.227 -8.836 1 98.88 97 GLY B C 1
ATOM 1782 O O . GLY B 1 97 ? -10.555 -12.406 -9.727 1 98.88 97 GLY B O 1
ATOM 1783 N N . ALA B 1 98 ? -9.047 -13.477 -8.469 1 98.88 98 ALA B N 1
ATOM 1784 C CA . ALA B 1 98 ? -7.914 -12.766 -9.055 1 98.88 98 ALA B CA 1
ATOM 1785 C C . ALA B 1 98 ? -7.684 -13.211 -10.5 1 98.88 98 ALA B C 1
ATOM 1787 O O . ALA B 1 98 ? -8.031 -14.336 -10.875 1 98.88 98 ALA B O 1
ATOM 1788 N N . THR B 1 99 ? -7.113 -12.32 -11.242 1 98.5 99 THR B N 1
ATOM 1789 C CA . THR B 1 99 ? -6.668 -12.625 -12.594 1 98.5 99 THR B CA 1
ATOM 1790 C C . THR B 1 99 ? -5.152 -12.781 -12.648 1 98.5 99 THR B C 1
ATOM 1792 O O . THR B 1 99 ? -4.414 -11.883 -12.227 1 98.5 99 THR B O 1
ATOM 1795 N N . LEU B 1 100 ? -4.699 -13.891 -13.117 1 98.56 100 LEU B N 1
ATOM 1796 C CA . LEU B 1 100 ? -3.273 -14.094 -13.352 1 98.56 100 LEU B CA 1
ATOM 1797 C C . LEU B 1 100 ? -2.82 -13.344 -14.602 1 98.56 100 LEU B C 1
ATOM 1799 O O . LEU B 1 100 ? -3.365 -13.555 -15.688 1 98.56 100 LEU B O 1
ATOM 1803 N N . GLU B 1 101 ? -1.893 -12.477 -14.445 1 97.75 101 GLU B N 1
ATOM 1804 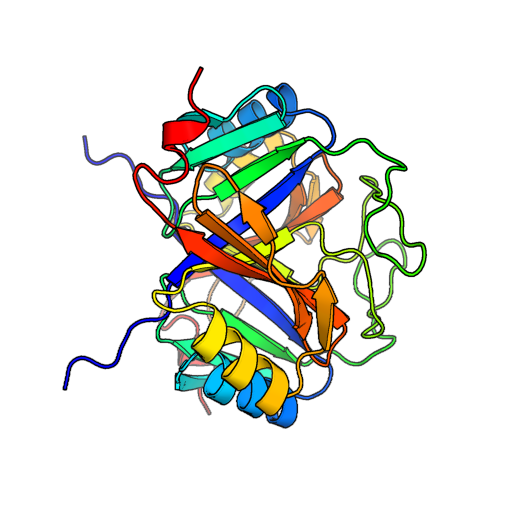C CA . GLU B 1 101 ? -1.435 -11.68 -15.578 1 97.75 101 GLU B CA 1
ATOM 1805 C C . GLU B 1 101 ? -0.126 -12.227 -16.141 1 97.75 101 GLU B C 1
ATOM 1807 O O . GLU B 1 101 ? 0.065 -12.258 -17.359 1 97.75 101 GLU B O 1
ATOM 1812 N N . GLN B 1 102 ? 0.805 -12.5 -15.242 1 96.94 102 GLN B N 1
ATOM 1813 C CA . GLN B 1 102 ? 2.062 -13.148 -15.602 1 96.94 102 GLN B CA 1
ATOM 1814 C C . GLN B 1 102 ? 2.277 -14.422 -14.789 1 96.94 102 GLN B C 1
ATOM 1816 O O . GLN B 1 102 ? 2.23 -14.391 -13.555 1 96.94 102 GLN B O 1
ATOM 1821 N N . PRO B 1 103 ? 2.492 -15.531 -15.492 1 97 103 PRO B N 1
ATOM 1822 C CA . PRO B 1 103 ? 2.672 -16.797 -14.773 1 97 103 PRO B CA 1
ATOM 1823 C C . PRO B 1 103 ? 3.881 -16.766 -13.844 1 97 103 PRO B C 1
ATOM 1825 O O . PRO B 1 103 ? 4.707 -15.859 -13.914 1 97 103 PRO B O 1
ATOM 1828 N N . VAL B 1 104 ? 3.877 -17.766 -13.023 1 98.44 104 VAL B N 1
ATOM 1829 C CA . VAL B 1 104 ? 4.984 -17.891 -12.078 1 98.44 104 VAL B CA 1
ATOM 1830 C C . VAL B 1 104 ? 6.309 -17.922 -12.844 1 98.44 104 VAL B C 1
ATOM 1832 O O . VAL B 1 104 ? 6.477 -18.719 -13.766 1 98.44 104 VAL B O 1
ATOM 1835 N N . ARG B 1 105 ? 7.168 -17.094 -12.445 1 98.25 105 ARG B N 1
ATOM 1836 C CA . ARG B 1 105 ? 8.523 -17.047 -12.977 1 98.25 105 ARG B CA 1
ATOM 1837 C C . ARG B 1 105 ? 9.555 -17.312 -11.891 1 98.25 105 ARG B C 1
ATOM 1839 O O . ARG B 1 105 ? 9.414 -16.844 -10.758 1 98.25 105 ARG B O 1
ATOM 1846 N N . GLU B 1 106 ? 10.531 -18.016 -12.344 1 97.19 106 GLU B N 1
ATOM 1847 C CA . GLU B 1 106 ? 11.648 -18.266 -11.43 1 97.19 106 GLU B CA 1
ATOM 1848 C C . GLU B 1 106 ? 12.695 -17.156 -11.523 1 97.19 106 GLU B C 1
ATOM 1850 O O . GLU B 1 106 ? 13.047 -16.719 -12.625 1 97.19 106 GLU B O 1
ATOM 1855 N N . ARG B 1 107 ? 13.086 -16.703 -10.367 1 95.94 107 ARG B N 1
ATOM 1856 C CA . ARG B 1 107 ? 14.18 -15.742 -10.219 1 95.94 107 ARG B CA 1
ATOM 1857 C C . ARG B 1 107 ? 15.281 -16.312 -9.336 1 95.94 107 ARG B C 1
ATOM 1859 O O . ARG B 1 107 ? 15.094 -17.328 -8.664 1 95.94 107 ARG B O 1
ATOM 1866 N N . HIS B 1 108 ? 16.422 -15.68 -9.312 1 93.75 108 HIS B N 1
ATOM 1867 C CA . HIS B 1 108 ? 17.531 -16.125 -8.477 1 93.75 108 HIS B CA 1
ATOM 1868 C C . HIS B 1 108 ? 17.141 -16.141 -7 1 93.75 108 HIS B C 1
ATOM 1870 O O . HIS B 1 108 ? 17.641 -16.953 -6.227 1 93.75 108 HIS B O 1
ATOM 1876 N N . TRP B 1 109 ? 16.297 -15.281 -6.707 1 96.44 109 TRP B N 1
ATOM 1877 C CA . TRP B 1 109 ? 15.953 -15.078 -5.305 1 96.44 109 TRP B CA 1
ATOM 1878 C C . TRP B 1 109 ? 14.68 -15.836 -4.938 1 96.44 109 TRP B C 1
ATOM 1880 O O . TRP B 1 109 ? 14.242 -15.805 -3.785 1 96.44 109 TRP B O 1
ATOM 1890 N N . GLY B 1 110 ? 13.984 -16.484 -5.992 1 98 110 GLY B N 1
ATOM 1891 C CA . GLY B 1 110 ? 12.742 -17.203 -5.727 1 98 110 GLY B CA 1
ATOM 1892 C C . GLY B 1 110 ? 11.789 -17.203 -6.906 1 98 110 GLY B C 1
ATOM 1893 O O . GLY B 1 110 ? 12.203 -17.422 -8.047 1 98 110 GLY B O 1
ATOM 1894 N N . HIS B 1 111 ? 10.438 -17.172 -6.582 1 98.62 111 HIS B N 1
ATOM 1895 C CA . HIS B 1 111 ? 9.375 -17.203 -7.578 1 98.62 111 HIS B CA 1
ATOM 1896 C C . HIS B 1 111 ? 8.422 -16.031 -7.414 1 98.62 111 HIS B C 1
ATOM 1898 O O . HIS B 1 111 ? 8.125 -15.617 -6.289 1 98.62 111 HIS B O 1
ATOM 1904 N N . ILE B 1 112 ? 7.965 -15.547 -8.531 1 98.75 112 ILE B N 1
ATOM 1905 C CA . ILE B 1 112 ? 7.043 -14.414 -8.492 1 98.75 112 ILE B CA 1
ATOM 1906 C C . ILE B 1 112 ? 5.926 -14.625 -9.516 1 98.75 112 ILE B C 1
ATOM 1908 O O . ILE B 1 112 ? 6.16 -15.164 -10.602 1 98.75 112 ILE B O 1
ATOM 1912 N N . ALA B 1 113 ? 4.727 -14.289 -9.227 1 98.81 113 ALA B N 1
ATOM 1913 C CA . ALA B 1 113 ? 3.576 -14.188 -10.117 1 98.81 113 ALA B CA 1
ATOM 1914 C C . ALA B 1 113 ? 2.922 -12.812 -10.008 1 98.81 113 ALA B C 1
ATOM 1916 O O . ALA B 1 113 ? 2.881 -12.227 -8.93 1 98.81 113 ALA B O 1
ATOM 1917 N N . VAL B 1 114 ? 2.455 -12.289 -11.109 1 98.56 114 VAL B N 1
ATOM 1918 C CA . VAL B 1 114 ? 1.782 -11 -11.156 1 98.56 114 VAL B CA 1
ATOM 1919 C C . VAL B 1 114 ? 0.285 -11.203 -11.375 1 98.56 114 VAL B C 1
ATOM 1921 O O . VAL B 1 114 ? -0.121 -11.914 -12.297 1 98.56 114 VAL B O 1
ATOM 1924 N N . LEU B 1 115 ? -0.525 -10.602 -10.5 1 98.69 115 LEU B N 1
ATOM 1925 C CA . LEU B 1 115 ? -1.977 -10.75 -10.555 1 98.69 115 LEU B CA 1
ATOM 1926 C C . LEU B 1 115 ? -2.662 -9.391 -10.414 1 98.69 115 LEU B C 1
ATOM 1928 O O . LEU B 1 115 ? -2.018 -8.398 -10.07 1 98.69 115 LEU B O 1
ATOM 1932 N N . ALA B 1 116 ? -3.887 -9.398 -10.672 1 98.69 116 ALA B N 1
ATOM 1933 C CA . ALA B 1 116 ? -4.801 -8.312 -10.328 1 98.69 116 ALA B CA 1
ATOM 1934 C C . ALA B 1 116 ? -5.984 -8.828 -9.516 1 98.69 116 ALA B C 1
ATOM 1936 O O . ALA B 1 116 ? -6.52 -9.906 -9.797 1 98.69 116 ALA B O 1
ATOM 1937 N N . ASP B 1 117 ? -6.363 -8.023 -8.516 1 98.81 117 ASP B N 1
ATOM 1938 C CA . ASP B 1 117 ? -7.59 -8.383 -7.812 1 98.81 117 ASP B CA 1
ATOM 1939 C C . ASP B 1 117 ? -8.828 -8.039 -8.641 1 98.81 117 ASP B C 1
ATOM 1941 O O . ASP B 1 117 ? -8.711 -7.477 -9.734 1 98.81 117 ASP B O 1
ATOM 1945 N N . PRO B 1 118 ? -10.062 -8.359 -8.227 1 98.69 118 PRO B N 1
ATOM 1946 C CA . PRO B 1 118 ? -11.266 -8.141 -9.031 1 98.69 118 PRO B CA 1
ATOM 1947 C C . PRO B 1 118 ? -11.578 -6.66 -9.242 1 98.69 118 PRO B C 1
ATOM 1949 O O . PRO B 1 118 ? -12.484 -6.316 -10.008 1 98.69 118 PRO B O 1
ATOM 1952 N N . PHE B 1 119 ? -10.859 -5.754 -8.602 1 98.62 119 PHE B N 1
ATOM 1953 C CA . PHE B 1 119 ? -11.141 -4.324 -8.625 1 98.62 119 PHE B CA 1
ATOM 1954 C C . PHE B 1 119 ? -10.055 -3.574 -9.383 1 98.62 119 PHE B C 1
ATOM 1956 O O . PHE B 1 119 ? -9.953 -2.35 -9.281 1 98.62 119 PHE B O 1
ATOM 1963 N N . GLY B 1 120 ? -9.203 -4.348 -10.016 1 97.88 120 GLY B N 1
ATOM 1964 C CA . GLY B 1 120 ? -8.234 -3.754 -10.93 1 97.88 120 GLY B CA 1
ATOM 1965 C C . GLY B 1 120 ? -6.891 -3.482 -10.281 1 97.88 120 GLY B C 1
ATOM 1966 O O . GLY B 1 120 ? -5.945 -3.061 -10.945 1 97.88 120 GLY B O 1
ATOM 1967 N N . HIS B 1 121 ? -6.727 -3.73 -9 1 98.44 121 HIS B N 1
ATOM 1968 C CA . HIS B 1 121 ? -5.48 -3.469 -8.281 1 98.44 121 HIS B CA 1
ATOM 1969 C C . HIS B 1 121 ? -4.457 -4.57 -8.539 1 98.44 121 HIS B C 1
ATOM 1971 O O . HIS B 1 121 ? -4.75 -5.754 -8.344 1 98.44 121 HIS B O 1
ATOM 1977 N N . GLY B 1 122 ? -3.252 -4.141 -8.961 1 98.19 122 GLY B N 1
ATOM 1978 C CA . GLY B 1 122 ? -2.189 -5.109 -9.172 1 98.19 122 GLY B CA 1
ATOM 1979 C C . GLY B 1 122 ? -1.483 -5.512 -7.895 1 98.19 122 GLY B C 1
ATOM 1980 O O . GLY B 1 122 ? -1.291 -4.684 -7 1 98.19 122 GLY B O 1
ATOM 1981 N N . PHE B 1 123 ? -1.078 -6.75 -7.777 1 98.69 123 PHE B N 1
ATOM 1982 C CA . PHE B 1 123 ? -0.263 -7.262 -6.684 1 98.69 123 PHE B CA 1
ATOM 1983 C C . PHE B 1 123 ? 0.577 -8.445 -7.145 1 98.69 123 PHE B C 1
ATOM 1985 O O . PHE B 1 123 ? 0.384 -8.961 -8.25 1 98.69 123 PHE B O 1
ATOM 1992 N N . CYS B 1 124 ? 1.521 -8.883 -6.305 1 98.81 124 CYS B N 1
ATOM 1993 C CA . CYS B 1 124 ? 2.318 -10.062 -6.633 1 98.81 124 CYS B CA 1
ATOM 1994 C C . CYS B 1 124 ? 2.268 -11.086 -5.508 1 98.81 124 CYS B C 1
ATOM 1996 O O . CYS B 1 124 ? 1.983 -10.742 -4.359 1 98.81 124 CYS B O 1
ATOM 1998 N N . LEU B 1 125 ? 2.463 -12.273 -5.891 1 98.88 125 LEU B N 1
ATOM 1999 C CA . LEU B 1 125 ? 2.852 -13.336 -4.973 1 98.88 125 LEU B CA 1
ATOM 2000 C C . LEU B 1 125 ? 4.344 -13.625 -5.074 1 98.88 125 LEU B C 1
ATOM 2002 O O . LEU B 1 125 ? 4.891 -13.719 -6.176 1 98.88 125 LEU B O 1
ATOM 2006 N N . ILE B 1 126 ? 4.969 -13.75 -3.922 1 98.81 126 ILE B N 1
ATOM 2007 C CA . ILE B 1 126 ? 6.395 -14.055 -3.891 1 98.81 126 ILE B CA 1
ATOM 2008 C C . ILE B 1 126 ? 6.648 -15.258 -2.982 1 98.81 126 ILE B C 1
ATOM 2010 O O . ILE B 1 126 ? 6.148 -15.305 -1.854 1 98.81 126 ILE B O 1
ATOM 2014 N N . GLN B 1 127 ? 7.355 -16.188 -3.471 1 98.75 127 GLN B N 1
ATOM 2015 C CA . GLN B 1 127 ? 7.977 -17.234 -2.668 1 98.75 127 GLN B CA 1
ATOM 2016 C C . GLN B 1 127 ? 9.5 -17.125 -2.701 1 98.75 127 GLN B C 1
ATOM 2018 O O . GLN B 1 127 ? 10.117 -17.359 -3.736 1 98.75 127 GLN B O 1
ATOM 2023 N N . PHE B 1 128 ? 10.094 -16.797 -1.563 1 98.19 128 PHE B N 1
ATOM 2024 C CA . PHE B 1 128 ? 11.539 -16.656 -1.508 1 98.19 128 PHE B CA 1
ATOM 2025 C C . PHE B 1 128 ? 12.211 -18.031 -1.493 1 98.19 128 PHE B C 1
ATOM 2027 O O . PHE B 1 128 ? 11.695 -18.969 -0.898 1 98.19 128 PHE B O 1
ATOM 2034 N N . SER B 1 129 ? 13.312 -18.125 -2.191 1 95.44 129 SER B N 1
ATOM 2035 C CA . SER B 1 129 ? 14.164 -19.312 -2.156 1 95.44 129 SER B CA 1
ATOM 2036 C C . SER B 1 129 ? 15.602 -18.938 -1.801 1 95.44 129 SER B C 1
ATOM 2038 O O . SER B 1 129 ? 16.047 -17.812 -2.051 1 95.44 129 SER B O 1
ATOM 2040 N N . GLY B 1 130 ? 16.266 -19.891 -1.092 1 92.75 130 GLY B N 1
ATOM 2041 C CA . GLY B 1 130 ? 17.672 -19.656 -0.804 1 92.75 130 GLY B CA 1
ATOM 2042 C C . GLY B 1 130 ? 17.922 -18.422 0.041 1 92.75 130 GLY B C 1
ATOM 2043 O O . GLY B 1 130 ? 17.344 -18.281 1.121 1 92.75 130 GLY B O 1
ATOM 2044 N N . GLU B 1 131 ? 18.719 -17.516 -0.556 1 92.75 131 GLU B N 1
ATOM 2045 C CA . GLU B 1 131 ? 19.109 -16.312 0.173 1 92.75 131 GLU B CA 1
ATOM 2046 C C . GLU B 1 131 ? 18.078 -15.203 0.01 1 92.75 131 GLU B C 1
ATOM 2048 O O . GLU B 1 131 ? 18.203 -14.141 0.616 1 92.75 131 GLU B O 1
ATOM 2053 N N . GLY B 1 132 ? 17.031 -15.461 -0.742 1 96.31 132 GLY B N 1
ATOM 2054 C CA . GLY B 1 132 ? 16.062 -14.406 -1.011 1 96.31 132 GLY B CA 1
ATOM 2055 C C . GLY B 1 132 ? 16.672 -13.203 -1.695 1 96.31 132 GLY B C 1
ATOM 2056 O O . GLY B 1 132 ? 17.516 -13.344 -2.59 1 96.31 132 GLY B O 1
ATOM 2057 N N . TYR B 1 133 ? 16.234 -12.008 -1.275 1 96.56 133 TYR B N 1
ATOM 2058 C CA . TYR B 1 133 ? 16.672 -10.789 -1.945 1 96.56 133 TYR B CA 1
ATOM 2059 C C . TYR B 1 133 ? 18.141 -10.523 -1.685 1 96.56 133 TYR B C 1
ATOM 2061 O O . TYR B 1 133 ? 18.766 -9.695 -2.357 1 96.56 133 TYR B O 1
ATOM 2069 N N . ASP B 1 134 ? 18.766 -11.203 -0.701 1 95.25 134 ASP B N 1
ATOM 2070 C CA . ASP B 1 134 ? 20.203 -11.078 -0.5 1 95.25 134 ASP B CA 1
ATOM 2071 C C . ASP B 1 134 ? 20.969 -11.484 -1.755 1 95.25 134 ASP B C 1
ATOM 2073 O O . ASP B 1 134 ? 22.109 -11.062 -1.96 1 95.25 134 ASP B O 1
ATOM 2077 N N . ALA B 1 135 ? 20.312 -12.297 -2.592 1 93.31 135 ALA B N 1
ATOM 2078 C CA . ALA B 1 135 ? 20.938 -12.742 -3.84 1 93.31 135 ALA B CA 1
ATOM 2079 C C . ALA B 1 135 ? 21.156 -11.578 -4.793 1 93.31 135 ALA B C 1
ATOM 2081 O O . ALA B 1 135 ? 21.891 -11.703 -5.773 1 93.31 135 ALA B O 1
ATOM 2082 N N . LEU B 1 136 ? 20.562 -10.438 -4.543 1 93.56 136 LEU B N 1
ATOM 2083 C CA . LEU B 1 136 ? 20.625 -9.289 -5.441 1 93.56 136 LEU B CA 1
ATOM 2084 C C . LEU B 1 136 ? 21.609 -8.25 -4.922 1 93.56 136 LEU B C 1
ATOM 2086 O O . LEU B 1 136 ? 21.797 -7.199 -5.543 1 93.56 136 LEU B O 1
ATOM 2090 N N . LEU B 1 137 ? 22.203 -8.5 -3.682 1 91.06 137 LEU B N 1
ATOM 2091 C CA . LEU B 1 137 ? 23.141 -7.551 -3.105 1 91.06 137 LEU B CA 1
ATOM 2092 C C . LEU B 1 137 ? 24.406 -7.453 -3.955 1 91.06 137 LEU B C 1
ATOM 2094 O O . LEU B 1 137 ? 24.891 -8.461 -4.473 1 91.06 137 LEU B O 1
ATOM 2098 N N . GLU B 1 138 ? 24.75 -6.23 -4.219 1 73.5 138 GLU B N 1
ATOM 2099 C CA . GLU B 1 138 ? 26.016 -6.047 -4.91 1 73.5 138 GLU B CA 1
ATOM 2100 C C . GLU B 1 138 ? 27.188 -6.141 -3.941 1 73.5 138 GLU B C 1
ATOM 2102 O O . GLU B 1 138 ? 27.062 -5.797 -2.766 1 73.5 138 GLU B O 1
#

Solvent-accessible surface area (backbone atoms only — not comparable to full-atom values): 14386 Å² total; per-residue (Å²): 128,87,70,76,62,37,40,53,37,40,36,33,61,34,73,44,59,70,64,49,50,52,29,49,30,59,37,52,57,36,40,83,74,47,53,42,56,94,43,31,38,35,31,38,47,47,64,47,48,39,32,44,33,54,46,53,70,67,36,80,57,39,94,88,66,39,51,37,71,50,57,80,52,67,48,57,45,30,46,36,36,50,41,94,48,52,69,61,45,48,53,36,27,42,74,44,50,32,44,81,73,39,72,78,38,82,52,92,28,25,36,38,31,38,32,25,45,82,56,19,50,41,36,32,43,32,22,73,32,94,68,19,72,63,66,42,52,121,127,86,68,77,62,38,40,54,37,40,37,34,61,34,72,44,60,70,64,48,50,52,28,48,31,58,36,53,57,36,41,84,73,48,52,44,56,96,43,30,37,36,30,39,47,47,65,47,50,38,32,44,31,53,46,53,71,67,36,80,58,38,94,89,64,40,52,36,70,49,57,81,52,64,49,56,46,30,45,36,36,50,43,95,48,53,70,62,45,50,52,36,28,42,74,44,50,32,43,81,74,40,74,77,39,85,51,91,28,23,36,40,30,37,33,26,45,82,55,18,49,42,36,32,43,32,21,74,33,94,67,19,71,63,66,41,52,121

Radius of gyration: 18.09 Å; Cα contacts (8 Å, |Δi|>4): 663; chains: 2; bounding box: 48×44×44 Å

pLDDT: mean 95.96, std 8.05, range [38.5, 98.94]